Protein AF-A0AAD1H427-F1 (afdb_monomer)

Sequence (184 aa):
MAAAKREPKVVVLGGGSWGTTVASICARRGPTLQWVRSAEVAKDINENHRNTRYLGDEVVLSESLRATTDFSEAANTADVIVMGVPSHGFRDVLTELAAELRPWVPVVSLVKGLEQGTNMRMSQIVDEVLPGHPAGILAAPTSPARSPRATRPRRCWPCPTSTSPRGSQSCSAPGGFACTPPTT

Structure (mmCIF, N/CA/C/O backbone):
data_AF-A0AAD1H427-F1
#
_entry.id   AF-A0AAD1H427-F1
#
loop_
_atom_site.group_PDB
_atom_site.id
_atom_site.type_symbol
_atom_site.label_atom_id
_atom_site.label_alt_id
_atom_site.label_comp_id
_atom_site.label_asym_id
_atom_site.label_entity_id
_atom_site.label_seq_id
_atom_site.pdbx_PDB_ins_code
_atom_site.Cartn_x
_atom_site.Cartn_y
_atom_site.Cartn_z
_atom_site.occupancy
_atom_site.B_iso_or_equiv
_atom_site.auth_seq_id
_atom_site.auth_comp_id
_atom_site.auth_asym_id
_atom_site.auth_atom_id
_atom_site.pdbx_PDB_model_num
ATOM 1 N N . MET A 1 1 ? -13.569 -31.344 -6.748 1.00 39.38 1 MET A N 1
ATOM 2 C CA . MET A 1 1 ? -12.975 -30.213 -7.491 1.00 39.38 1 MET A CA 1
ATOM 3 C C . MET A 1 1 ? -12.268 -29.320 -6.489 1.00 39.38 1 MET A C 1
ATOM 5 O O . MET A 1 1 ? -12.935 -28.782 -5.617 1.00 39.38 1 MET A O 1
ATOM 9 N N . ALA A 1 2 ? -10.937 -29.230 -6.534 1.00 46.28 2 ALA A N 1
ATOM 10 C CA . ALA A 1 2 ? -10.231 -28.214 -5.758 1.00 46.28 2 ALA A CA 1
ATOM 11 C C . ALA A 1 2 ? -10.635 -26.847 -6.325 1.00 46.28 2 ALA A C 1
ATOM 13 O O . ALA A 1 2 ? -10.557 -26.656 -7.539 1.00 46.28 2 ALA A O 1
ATOM 14 N N . ALA A 1 3 ? -11.126 -25.940 -5.478 1.00 54.28 3 ALA A N 1
ATOM 15 C CA . ALA A 1 3 ? -11.404 -24.569 -5.886 1.00 54.28 3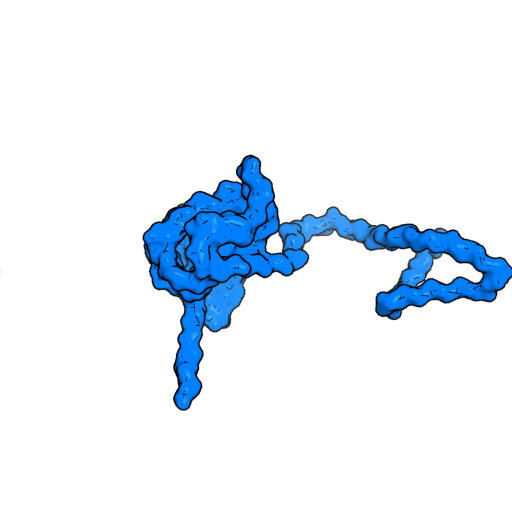 ALA A CA 1
ATOM 16 C C . ALA A 1 3 ? -10.159 -24.013 -6.591 1.00 54.28 3 ALA A C 1
ATOM 18 O O . ALA A 1 3 ? -9.053 -24.137 -6.056 1.00 54.28 3 ALA A O 1
ATOM 19 N N . ALA A 1 4 ? -10.321 -23.461 -7.797 1.00 57.97 4 ALA A N 1
ATOM 20 C CA . ALA A 1 4 ? -9.228 -22.803 -8.497 1.00 57.97 4 ALA A CA 1
ATOM 21 C C . ALA A 1 4 ? -8.602 -21.789 -7.530 1.00 57.97 4 ALA A C 1
ATOM 23 O O . ALA A 1 4 ? -9.296 -20.896 -7.039 1.00 57.97 4 ALA A O 1
ATOM 24 N N . LYS A 1 5 ? -7.325 -21.984 -7.178 1.00 63.38 5 LYS A N 1
ATOM 25 C CA . LYS A 1 5 ? -6.608 -21.090 -6.265 1.00 63.38 5 LYS A CA 1
ATOM 26 C C . LYS A 1 5 ? -6.572 -19.719 -6.928 1.00 63.38 5 LYS A C 1
ATOM 28 O O . LYS A 1 5 ? -5.802 -19.507 -7.859 1.00 63.38 5 LYS A O 1
ATOM 33 N N . ARG A 1 6 ? -7.450 -18.816 -6.492 1.00 72.62 6 ARG A N 1
ATOM 34 C CA . ARG A 1 6 ? -7.462 -17.440 -6.975 1.00 72.62 6 ARG A CA 1
ATOM 35 C C . ARG A 1 6 ? -6.146 -16.803 -6.554 1.00 72.62 6 ARG A C 1
ATOM 37 O O . ARG A 1 6 ? -5.761 -16.917 -5.392 1.00 72.62 6 ARG A O 1
ATOM 44 N N . GLU A 1 7 ? -5.449 -16.193 -7.499 1.00 84.06 7 GLU A N 1
ATOM 45 C CA . GLU A 1 7 ? -4.215 -15.479 -7.201 1.00 84.06 7 GLU A CA 1
ATOM 46 C C . GLU A 1 7 ? -4.586 -14.200 -6.433 1.00 84.06 7 GLU A C 1
ATOM 48 O O . GLU A 1 7 ? -5.326 -13.370 -6.972 1.00 84.06 7 GLU A O 1
ATOM 53 N N . PRO A 1 8 ? -4.192 -14.066 -5.153 1.00 89.69 8 PRO A N 1
ATOM 54 C CA . PRO A 1 8 ? -4.631 -12.948 -4.335 1.00 89.69 8 PRO A CA 1
ATOM 55 C C . PRO A 1 8 ? -3.973 -11.660 -4.827 1.00 89.69 8 PRO A C 1
ATOM 57 O O . PRO A 1 8 ? -2.750 -11.589 -4.958 1.00 89.69 8 PRO A O 1
ATOM 60 N N . LYS A 1 9 ? -4.786 -10.630 -5.064 1.00 94.75 9 LYS A N 1
ATOM 61 C CA . LYS A 1 9 ? -4.294 -9.301 -5.429 1.00 94.75 9 LYS A CA 1
ATOM 62 C C . LYS A 1 9 ? -3.854 -8.543 -4.182 1.00 94.75 9 LYS A C 1
ATOM 64 O O . LYS A 1 9 ? -4.670 -8.257 -3.300 1.00 94.75 9 LYS A O 1
ATOM 69 N N . VAL A 1 10 ? -2.570 -8.212 -4.111 1.00 96.75 10 VAL A N 1
ATOM 70 C CA . VAL A 1 10 ? -1.997 -7.478 -2.978 1.00 96.75 10 VAL A CA 1
ATOM 71 C C . VAL A 1 10 ? -1.999 -5.988 -3.285 1.00 96.75 10 VAL A C 1
ATOM 73 O O . VAL A 1 10 ? -1.514 -5.562 -4.331 1.00 96.75 10 VAL A O 1
ATOM 76 N N . VAL A 1 11 ? -2.508 -5.189 -2.353 1.00 97.69 11 VAL A N 1
ATOM 77 C CA . VAL A 1 11 ? -2.445 -3.730 -2.435 1.00 97.69 11 VAL A CA 1
ATOM 78 C C . VAL A 1 11 ? -1.579 -3.205 -1.306 1.00 97.69 11 VAL A C 1
ATOM 80 O O . VAL A 1 11 ? -1.852 -3.457 -0.136 1.00 97.69 11 VAL A O 1
ATOM 83 N N . VAL A 1 12 ? -0.516 -2.482 -1.649 1.00 97.38 12 VAL A N 1
ATOM 84 C CA . VAL A 1 12 ? 0.395 -1.882 -0.672 1.00 97.38 12 VAL A CA 1
ATOM 85 C C . VAL A 1 12 ? 0.150 -0.384 -0.604 1.00 97.38 12 VAL A C 1
ATOM 87 O O . VAL A 1 12 ? 0.356 0.321 -1.586 1.00 97.38 12 VAL A O 1
ATOM 90 N N . LEU A 1 13 ? -0.255 0.122 0.557 1.00 96.50 13 LEU A N 1
ATOM 91 C CA . LEU A 1 13 ? -0.458 1.552 0.767 1.00 96.50 13 LEU A CA 1
ATOM 92 C C . LEU A 1 13 ? 0.818 2.181 1.322 1.00 96.50 13 LEU A C 1
ATOM 94 O O . LEU A 1 13 ? 1.261 1.843 2.420 1.00 96.50 13 LEU A O 1
ATOM 98 N N . GLY A 1 14 ? 1.398 3.117 0.574 1.00 94.69 14 GLY A N 1
ATOM 99 C CA . GLY A 1 14 ? 2.551 3.907 0.992 1.00 94.69 14 GLY A CA 1
ATOM 100 C C . GLY A 1 14 ? 3.736 3.793 0.034 1.00 94.69 14 GLY A C 1
ATOM 101 O O . GLY A 1 14 ? 4.260 2.710 -0.219 1.00 94.69 14 GLY A O 1
ATOM 102 N N . GLY A 1 15 ? 4.217 4.948 -0.436 1.00 92.19 15 GLY A N 1
ATOM 103 C CA . GLY A 1 15 ? 5.362 5.074 -1.350 1.00 92.19 15 GLY A CA 1
ATOM 104 C C . GLY A 1 15 ? 6.738 5.119 -0.685 1.00 92.19 15 GLY A C 1
ATOM 105 O O . GLY A 1 15 ? 7.720 5.397 -1.361 1.00 92.19 15 GLY A O 1
ATOM 106 N N . GLY A 1 16 ? 6.834 4.891 0.628 1.00 92.31 16 GLY A N 1
ATOM 107 C CA . GLY A 1 16 ? 8.113 4.922 1.343 1.00 92.31 16 GLY A CA 1
ATOM 108 C C . GLY A 1 16 ? 9.031 3.750 0.981 1.00 92.31 16 GLY A C 1
ATOM 109 O O . GLY A 1 16 ? 8.610 2.790 0.331 1.00 92.31 16 GLY A O 1
ATOM 110 N N . SER A 1 17 ? 10.278 3.782 1.459 1.00 91.75 17 SER A N 1
ATOM 111 C CA . SER A 1 17 ? 11.288 2.758 1.149 1.00 91.75 17 SER A CA 1
ATOM 112 C C . SER A 1 17 ? 10.818 1.341 1.511 1.00 91.75 17 SER A C 1
ATOM 114 O O . SER A 1 17 ? 10.924 0.425 0.697 1.00 91.75 17 SER A O 1
ATOM 116 N N . TRP A 1 18 ? 10.237 1.149 2.704 1.00 91.12 18 TRP A N 1
ATOM 117 C CA . TRP A 1 18 ? 9.766 -0.172 3.143 1.00 91.12 18 TRP A CA 1
ATOM 118 C C . TRP A 1 18 ? 8.484 -0.621 2.429 1.00 91.12 18 TRP A C 1
ATOM 120 O O . TRP A 1 18 ? 8.411 -1.770 2.000 1.00 91.12 18 TRP A O 1
ATOM 130 N N . GLY A 1 19 ? 7.517 0.282 2.228 1.00 93.56 19 GLY A N 1
ATOM 131 C CA . GLY A 1 19 ? 6.298 -0.011 1.462 1.00 93.56 19 GLY A CA 1
ATOM 132 C C . GLY A 1 19 ? 6.624 -0.460 0.037 1.00 93.56 19 GLY A C 1
ATOM 133 O O . GLY A 1 19 ? 6.193 -1.525 -0.391 1.00 93.56 19 GLY A O 1
ATOM 134 N N . THR A 1 20 ? 7.500 0.278 -0.645 1.00 95.31 20 THR A N 1
ATOM 135 C CA . THR A 1 20 ? 7.948 -0.045 -2.011 1.00 95.31 20 THR A CA 1
ATOM 136 C C . THR A 1 20 ? 8.740 -1.350 -2.067 1.00 95.31 20 THR A C 1
ATOM 138 O O . THR A 1 20 ? 8.544 -2.163 -2.968 1.00 95.31 20 THR A O 1
ATOM 141 N N . THR A 1 21 ? 9.598 -1.602 -1.074 1.00 94.38 21 THR A N 1
ATOM 142 C CA . THR A 1 21 ? 10.338 -2.869 -0.983 1.00 94.38 21 THR A CA 1
ATOM 143 C C . THR A 1 21 ? 9.383 -4.056 -0.860 1.00 94.38 21 THR A C 1
ATOM 145 O O . THR A 1 21 ? 9.525 -5.036 -1.590 1.00 94.38 21 THR A O 1
ATOM 148 N N . VAL A 1 22 ? 8.388 -3.976 0.031 1.00 94.75 22 VAL A N 1
ATOM 149 C CA . VAL A 1 22 ? 7.395 -5.047 0.204 1.00 94.75 22 VAL A CA 1
ATOM 150 C C . VAL A 1 22 ? 6.523 -5.201 -1.040 1.00 94.75 22 VAL A C 1
ATOM 152 O O . VAL A 1 22 ? 6.310 -6.331 -1.474 1.00 94.75 22 VAL A O 1
ATOM 155 N N . ALA A 1 23 ? 6.103 -4.101 -1.669 1.00 96.12 23 ALA A N 1
ATOM 156 C CA . ALA A 1 23 ? 5.353 -4.135 -2.921 1.00 96.12 23 ALA A CA 1
ATOM 157 C C . ALA A 1 23 ? 6.124 -4.870 -4.028 1.00 96.12 23 ALA A C 1
ATOM 159 O O . ALA A 1 23 ? 5.591 -5.782 -4.654 1.00 96.12 23 ALA A O 1
ATOM 160 N N . SER A 1 24 ? 7.414 -4.571 -4.194 1.00 95.69 24 SER A N 1
ATOM 161 C CA . SER A 1 24 ? 8.283 -5.276 -5.144 1.00 95.69 24 SER A CA 1
ATOM 162 C C . SER A 1 24 ? 8.452 -6.764 -4.800 1.00 95.69 24 SER A C 1
ATOM 164 O O . SER A 1 24 ? 8.476 -7.611 -5.690 1.00 95.69 24 SER A O 1
ATOM 166 N N . ILE A 1 25 ? 8.522 -7.129 -3.512 1.00 94.75 25 ILE A N 1
ATOM 167 C CA . ILE A 1 25 ? 8.568 -8.538 -3.082 1.00 94.75 25 ILE A CA 1
ATOM 168 C C . ILE A 1 25 ? 7.270 -9.276 -3.434 1.00 94.75 25 ILE A C 1
ATOM 170 O O . ILE A 1 25 ? 7.334 -10.402 -3.933 1.00 94.75 25 ILE A O 1
ATOM 174 N N . CYS A 1 26 ? 6.115 -8.661 -3.180 1.00 94.56 26 CYS A N 1
ATOM 175 C CA . CYS A 1 26 ? 4.804 -9.219 -3.506 1.00 94.56 26 CYS A CA 1
ATOM 176 C C . CYS A 1 26 ? 4.617 -9.370 -5.021 1.00 94.56 26 CYS A C 1
ATOM 178 O O . CYS A 1 26 ? 4.183 -10.430 -5.469 1.00 94.56 26 CYS A O 1
ATOM 180 N N . ALA A 1 27 ? 5.056 -8.380 -5.802 1.00 95.62 27 ALA A N 1
ATOM 181 C CA . ALA A 1 27 ? 4.934 -8.359 -7.259 1.00 95.62 27 ALA A CA 1
ATOM 182 C C . ALA A 1 27 ? 5.655 -9.529 -7.951 1.00 95.62 27 ALA A C 1
ATOM 184 O O . ALA A 1 27 ? 5.234 -9.976 -9.016 1.00 95.62 27 ALA A O 1
ATOM 185 N N . ARG A 1 28 ? 6.700 -10.091 -7.324 1.00 93.06 28 ARG A N 1
ATOM 186 C CA . ARG A 1 28 ? 7.381 -11.302 -7.821 1.00 93.06 28 ARG A CA 1
ATOM 187 C C . ARG A 1 28 ? 6.562 -12.587 -7.678 1.00 93.06 28 ARG A C 1
ATOM 189 O O . ARG A 1 28 ? 6.957 -13.612 -8.223 1.00 93.06 28 ARG A O 1
ATOM 196 N N . ARG A 1 29 ? 5.494 -12.577 -6.876 1.00 90.88 29 ARG A N 1
ATOM 197 C CA . ARG A 1 29 ? 4.673 -13.759 -6.558 1.00 90.88 29 ARG A CA 1
ATOM 198 C C . ARG A 1 29 ? 3.230 -13.654 -7.035 1.00 90.88 29 ARG A C 1
ATOM 200 O O . ARG A 1 29 ? 2.539 -14.663 -6.971 1.00 90.88 29 ARG A O 1
ATOM 207 N N . GLY A 1 30 ? 2.786 -12.469 -7.441 1.00 91.81 30 GLY A N 1
ATOM 208 C CA . GLY A 1 30 ? 1.452 -12.263 -7.986 1.00 91.81 30 GLY A CA 1
ATOM 209 C C . GLY A 1 30 ? 1.099 -10.786 -8.175 1.00 91.81 30 GLY A C 1
ATOM 210 O O . GLY A 1 30 ? 1.904 -9.902 -7.852 1.00 91.81 30 GLY A O 1
ATOM 211 N N . PRO A 1 31 ? -0.112 -10.502 -8.689 1.00 95.19 31 PRO A N 1
ATOM 212 C CA . PRO A 1 31 ? -0.567 -9.154 -8.994 1.00 95.19 31 PRO A CA 1
ATOM 213 C C . PRO A 1 31 ? -0.479 -8.241 -7.773 1.00 95.19 31 PRO A C 1
ATOM 215 O O . PRO A 1 31 ? -1.118 -8.484 -6.746 1.00 95.19 31 PRO A O 1
ATOM 218 N N . THR A 1 32 ? 0.320 -7.182 -7.896 1.00 97.25 32 THR A N 1
ATOM 219 C CA . THR A 1 32 ? 0.539 -6.217 -6.820 1.00 97.25 32 THR A CA 1
ATOM 220 C C . THR A 1 32 ? 0.352 -4.798 -7.331 1.00 97.25 32 THR A C 1
ATOM 222 O O . THR A 1 32 ? 0.929 -4.412 -8.347 1.00 97.25 32 THR A O 1
ATOM 225 N N . LEU A 1 33 ? -0.440 -4.021 -6.597 1.00 97.94 33 LEU A N 1
ATOM 226 C CA . LEU A 1 33 ? -0.668 -2.603 -6.840 1.00 97.94 33 LEU A CA 1
ATOM 227 C C . LEU A 1 33 ? -0.169 -1.807 -5.633 1.00 97.94 33 LEU A C 1
ATOM 229 O O . LEU A 1 33 ? -0.498 -2.125 -4.492 1.00 97.94 33 LEU A O 1
ATOM 233 N N . GLN A 1 34 ? 0.626 -0.772 -5.865 1.00 97.88 34 GLN A N 1
ATOM 234 C CA . GLN A 1 34 ? 1.101 0.122 -4.819 1.00 97.88 34 GLN A CA 1
ATOM 235 C C . GLN A 1 34 ? 0.382 1.464 -4.909 1.00 97.88 34 GLN A C 1
ATOM 237 O O . GLN A 1 34 ? 0.477 2.156 -5.916 1.00 97.88 34 GLN A O 1
ATOM 242 N N . TRP A 1 35 ? -0.294 1.870 -3.841 1.00 97.62 35 TRP A N 1
ATOM 243 C CA . TRP A 1 35 ? -0.788 3.234 -3.738 1.00 97.62 35 TRP A CA 1
ATOM 244 C C . TRP A 1 35 ? 0.318 4.157 -3.223 1.00 97.62 35 TRP A C 1
ATOM 246 O O . TRP A 1 35 ? 0.954 3.893 -2.191 1.00 97.62 35 TRP A O 1
ATOM 256 N N . VAL A 1 36 ? 0.535 5.261 -3.930 1.00 96.56 36 VAL A N 1
ATOM 257 C CA . VAL A 1 36 ? 1.485 6.311 -3.563 1.00 96.56 36 VAL A CA 1
ATOM 258 C C . VAL A 1 36 ? 0.813 7.676 -3.659 1.00 96.56 36 VAL A C 1
ATOM 260 O O . VAL A 1 36 ? -0.009 7.920 -4.529 1.00 96.56 36 VAL A O 1
ATOM 263 N N . ARG A 1 37 ? 1.189 8.604 -2.772 1.00 93.25 37 ARG A N 1
ATOM 264 C CA . ARG A 1 37 ? 0.588 9.948 -2.739 1.00 93.25 37 ARG A CA 1
ATOM 265 C C . ARG A 1 37 ? 1.052 10.853 -3.888 1.00 93.25 37 ARG A C 1
ATOM 267 O O . ARG A 1 37 ? 0.315 11.731 -4.309 1.00 93.25 37 ARG A O 1
ATOM 274 N N . SER A 1 38 ? 2.297 10.696 -4.344 1.00 94.75 38 SER A N 1
ATOM 275 C CA . SER A 1 38 ? 2.880 11.554 -5.384 1.00 94.75 38 SER A CA 1
ATOM 276 C C . SER A 1 38 ? 2.734 10.914 -6.761 1.00 94.75 38 SER A C 1
ATOM 278 O O . SER A 1 38 ? 3.222 9.803 -6.974 1.00 94.75 38 SER A O 1
ATOM 280 N N . ALA A 1 39 ? 2.138 11.650 -7.702 1.00 96.31 39 ALA A N 1
ATOM 281 C CA . ALA A 1 39 ? 2.031 11.241 -9.101 1.00 96.31 39 ALA A CA 1
ATOM 282 C C . ALA A 1 39 ? 3.404 11.034 -9.761 1.00 96.31 39 ALA A C 1
ATOM 284 O O . ALA A 1 39 ? 3.557 10.141 -10.588 1.00 96.31 39 ALA A O 1
ATOM 285 N N . GLU A 1 40 ? 4.423 11.796 -9.355 1.00 96.00 40 GLU A N 1
ATOM 286 C CA . GLU A 1 40 ? 5.797 11.627 -9.845 1.00 96.00 40 GLU A CA 1
ATOM 287 C C . GLU A 1 40 ? 6.370 10.269 -9.433 1.00 96.00 40 GLU A C 1
ATOM 289 O O . GLU A 1 40 ? 6.970 9.577 -10.248 1.00 96.00 40 GLU A O 1
ATOM 294 N N . VAL A 1 41 ? 6.136 9.855 -8.180 1.00 95.88 41 VAL A N 1
ATOM 295 C CA . VAL A 1 41 ? 6.570 8.540 -7.683 1.00 95.88 41 VAL A CA 1
ATOM 296 C C . VAL A 1 41 ? 5.794 7.425 -8.381 1.00 95.88 41 VAL A C 1
ATOM 298 O O . VAL A 1 41 ? 6.381 6.408 -8.730 1.00 95.88 41 VAL A O 1
ATOM 301 N N . ALA A 1 42 ? 4.491 7.608 -8.621 1.00 97.19 42 ALA A N 1
ATOM 302 C CA . ALA A 1 42 ? 3.699 6.628 -9.364 1.00 97.19 42 ALA A CA 1
ATOM 303 C C . ALA A 1 42 ? 4.230 6.451 -10.792 1.00 97.19 42 ALA A C 1
ATOM 305 O O . ALA A 1 42 ? 4.377 5.325 -11.264 1.00 97.19 42 ALA A O 1
ATOM 306 N N . LYS A 1 43 ? 4.556 7.563 -11.457 1.00 97.19 43 LYS A N 1
ATOM 307 C CA . LYS A 1 43 ? 5.136 7.572 -12.799 1.00 97.19 43 LYS A CA 1
ATOM 308 C C . LYS A 1 43 ? 6.496 6.875 -12.830 1.00 97.19 43 LYS A C 1
ATOM 310 O O . LYS A 1 43 ? 6.699 6.013 -13.673 1.00 97.19 43 LYS A O 1
ATOM 315 N N . ASP A 1 44 ? 7.383 7.178 -11.884 1.00 96.38 44 ASP A N 1
ATOM 316 C CA . ASP A 1 44 ? 8.708 6.549 -11.791 1.00 96.38 44 ASP A CA 1
ATOM 317 C C . ASP A 1 44 ? 8.618 5.023 -11.599 1.00 96.38 44 ASP A C 1
ATOM 319 O O . ASP A 1 44 ? 9.329 4.256 -12.252 1.00 96.38 44 ASP A O 1
ATOM 323 N N . ILE A 1 45 ? 7.668 4.557 -10.781 1.00 97.00 45 ILE A N 1
ATOM 324 C CA . ILE A 1 45 ? 7.434 3.119 -10.579 1.00 97.00 45 ILE A CA 1
ATOM 325 C C . ILE A 1 45 ? 6.879 2.464 -11.850 1.00 97.00 45 ILE A C 1
ATOM 327 O O . ILE A 1 45 ? 7.290 1.357 -12.190 1.00 97.00 45 ILE A O 1
ATOM 331 N N . ASN A 1 46 ? 5.956 3.126 -12.548 1.00 97.19 46 ASN A N 1
ATOM 332 C CA . ASN A 1 46 ? 5.287 2.556 -13.718 1.00 97.19 46 ASN A CA 1
ATOM 333 C C . ASN A 1 46 ? 6.145 2.585 -14.989 1.00 97.19 46 ASN A C 1
ATOM 335 O O . ASN A 1 46 ? 6.050 1.663 -15.792 1.00 97.19 46 ASN A O 1
ATOM 339 N N . GLU A 1 47 ? 6.944 3.633 -15.193 1.00 96.56 47 GLU A N 1
ATOM 340 C CA . GLU A 1 47 ? 7.722 3.830 -16.424 1.00 96.56 47 GLU A CA 1
ATOM 341 C C . GLU A 1 47 ? 9.164 3.344 -16.286 1.00 96.56 47 GLU A C 1
ATOM 343 O O . GLU A 1 47 ? 9.694 2.716 -17.199 1.00 96.56 47 GLU A O 1
ATOM 348 N N . ASN A 1 48 ? 9.800 3.611 -15.142 1.00 95.69 48 ASN A N 1
ATOM 349 C CA . ASN A 1 48 ? 11.213 3.296 -14.933 1.00 95.69 48 ASN A CA 1
ATOM 350 C C . ASN A 1 48 ? 11.419 2.066 -14.046 1.00 95.69 48 ASN A C 1
ATOM 352 O O . ASN A 1 48 ? 12.562 1.654 -13.847 1.00 95.69 48 ASN A O 1
ATOM 356 N N . HIS A 1 49 ? 10.343 1.503 -13.480 1.00 96.62 49 HIS A N 1
ATOM 357 C CA . HIS A 1 49 ? 10.394 0.452 -12.462 1.00 96.62 49 HIS A CA 1
ATOM 358 C C . HIS A 1 49 ? 11.327 0.821 -11.304 1.00 96.62 49 HIS A C 1
ATOM 360 O 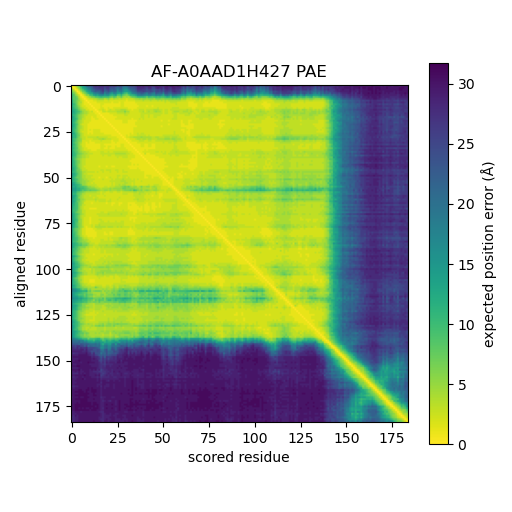O . HIS A 1 49 ? 12.125 0.009 -10.829 1.00 96.62 49 HIS A O 1
ATOM 366 N N . ARG A 1 50 ? 11.239 2.076 -10.849 1.00 95.62 50 ARG A N 1
ATOM 367 C CA . ARG A 1 50 ? 12.086 2.644 -9.796 1.00 95.62 50 ARG A CA 1
ATOM 368 C C . ARG A 1 50 ? 11.281 3.493 -8.828 1.00 95.62 50 ARG A C 1
ATOM 370 O O . ARG A 1 50 ? 10.144 3.868 -9.074 1.00 95.62 50 ARG A O 1
ATOM 377 N N . ASN A 1 51 ? 11.879 3.743 -7.673 1.00 95.12 51 ASN A N 1
ATOM 378 C CA . ASN A 1 51 ? 11.407 4.765 -6.752 1.00 95.12 51 ASN A CA 1
ATOM 379 C C . ASN A 1 51 ? 12.627 5.557 -6.293 1.00 95.12 51 ASN A C 1
ATOM 381 O O . ASN A 1 51 ? 13.104 5.402 -5.162 1.00 95.12 51 ASN A O 1
ATOM 385 N N . THR A 1 52 ? 13.153 6.374 -7.203 1.00 93.56 52 THR A N 1
ATOM 386 C CA . THR A 1 52 ? 14.399 7.118 -6.997 1.00 93.56 52 THR A CA 1
ATOM 387 C C . THR A 1 52 ? 14.317 8.001 -5.753 1.00 93.56 52 THR A C 1
ATOM 389 O O . THR A 1 52 ? 15.278 8.102 -4.992 1.00 93.56 52 THR A O 1
ATOM 392 N N . ARG A 1 53 ? 13.135 8.558 -5.457 1.00 93.31 53 ARG A N 1
ATOM 393 C CA . ARG A 1 53 ? 12.912 9.414 -4.283 1.00 93.31 53 ARG A CA 1
ATOM 394 C C . ARG A 1 53 ? 13.210 8.723 -2.949 1.00 93.31 53 ARG A C 1
ATOM 396 O O . ARG A 1 53 ? 13.701 9.379 -2.032 1.00 93.31 53 ARG A O 1
ATOM 403 N N . TYR A 1 54 ? 12.861 7.444 -2.802 1.00 91.38 54 TYR A N 1
ATOM 404 C CA . TYR A 1 54 ? 12.941 6.739 -1.514 1.00 91.38 54 TYR A CA 1
ATOM 405 C C . TYR A 1 54 ? 13.979 5.615 -1.469 1.00 91.38 54 TYR A C 1
ATOM 407 O O . TYR A 1 54 ? 14.378 5.214 -0.372 1.00 91.38 54 TYR A O 1
ATOM 415 N N . LEU A 1 55 ? 14.377 5.072 -2.620 1.00 92.19 55 LEU A N 1
ATOM 416 C CA . LEU A 1 55 ? 15.323 3.958 -2.734 1.00 92.19 55 LEU A CA 1
ATOM 417 C C . LEU A 1 55 ? 16.597 4.324 -3.514 1.00 92.19 55 LEU A C 1
ATOM 419 O O . LEU A 1 55 ? 17.537 3.532 -3.509 1.00 92.19 55 LEU A O 1
ATOM 423 N N . GLY A 1 56 ? 16.658 5.516 -4.118 1.00 91.56 56 GLY A N 1
ATOM 424 C CA . GLY A 1 56 ? 17.768 5.945 -4.969 1.00 91.56 56 GLY A CA 1
ATOM 425 C C . GLY A 1 56 ? 17.771 5.270 -6.344 1.00 91.56 56 GLY A C 1
ATOM 426 O O . GLY A 1 56 ? 16.920 4.434 -6.651 1.00 91.56 56 GLY A O 1
ATOM 427 N N . ASP A 1 57 ? 18.754 5.628 -7.169 1.00 90.69 57 ASP A N 1
ATOM 428 C CA . ASP A 1 57 ? 18.844 5.206 -8.576 1.00 90.69 57 ASP A CA 1
ATOM 429 C C . ASP A 1 57 ? 19.367 3.776 -8.777 1.00 90.69 57 ASP A C 1
ATOM 431 O O . ASP A 1 57 ? 19.323 3.235 -9.879 1.00 90.69 57 ASP A O 1
ATOM 435 N N . GLU A 1 58 ? 19.870 3.123 -7.732 1.00 90.56 58 GLU A N 1
ATOM 436 C CA . GLU A 1 58 ? 20.491 1.797 -7.846 1.00 90.56 58 GLU A CA 1
ATOM 437 C C . GLU A 1 58 ? 19.472 0.652 -7.753 1.00 90.56 58 GLU A C 1
ATOM 439 O O . GLU A 1 58 ? 19.716 -0.446 -8.254 1.00 90.56 58 GLU A O 1
ATOM 444 N N . VAL A 1 59 ? 18.311 0.893 -7.135 1.00 91.69 59 VAL A N 1
ATOM 445 C CA . VAL A 1 59 ? 17.325 -0.159 -6.858 1.00 91.69 59 VAL A CA 1
ATOM 446 C C . VAL A 1 59 ? 16.316 -0.273 -7.997 1.00 91.69 59 VAL A C 1
ATOM 448 O O . VAL A 1 59 ? 15.593 0.678 -8.290 1.00 91.69 59 VAL A O 1
ATOM 451 N N . VAL A 1 60 ? 16.237 -1.461 -8.602 1.00 94.31 60 VAL A N 1
ATOM 452 C CA . VAL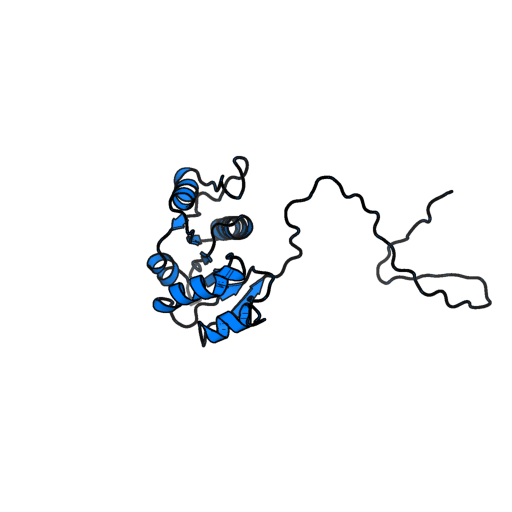 A 1 60 ? 15.242 -1.819 -9.626 1.00 94.31 60 VAL A CA 1
ATOM 453 C C . VAL A 1 60 ? 14.085 -2.582 -8.973 1.00 94.31 60 VAL A C 1
ATOM 455 O O . VAL A 1 60 ? 14.298 -3.490 -8.163 1.00 94.31 60 VAL A O 1
ATOM 458 N N . LEU A 1 61 ? 12.853 -2.196 -9.296 1.00 95.44 61 LEU A N 1
ATOM 459 C CA . LEU A 1 61 ? 11.621 -2.827 -8.827 1.00 95.44 61 LEU A CA 1
ATOM 460 C C . LEU A 1 61 ? 11.165 -3.926 -9.797 1.00 95.44 61 LEU A C 1
ATOM 462 O O . LEU A 1 61 ? 11.639 -4.021 -10.923 1.00 95.44 61 LEU A O 1
ATOM 466 N N . SER A 1 62 ? 10.249 -4.784 -9.345 1.00 95.50 62 SER A N 1
ATOM 467 C CA . SER A 1 62 ? 9.644 -5.804 -10.211 1.00 95.50 62 SER A CA 1
ATOM 468 C C . SER A 1 62 ? 8.890 -5.144 -11.368 1.00 95.50 62 SER A C 1
ATOM 470 O O . SER A 1 62 ? 8.066 -4.270 -11.115 1.00 95.50 62 SER A O 1
ATOM 472 N N . GLU A 1 63 ? 9.090 -5.606 -12.603 1.00 94.06 63 GLU A N 1
ATOM 473 C CA . GLU A 1 63 ? 8.385 -5.086 -13.793 1.00 94.06 63 GLU A CA 1
ATOM 474 C C . GLU A 1 63 ? 6.860 -5.278 -13.712 1.00 94.06 63 GLU A C 1
ATOM 476 O O . GLU A 1 63 ? 6.081 -4.513 -14.269 1.00 94.06 63 GLU A O 1
ATOM 481 N N . SER A 1 64 ? 6.419 -6.290 -12.961 1.00 94.94 64 SER A N 1
ATOM 482 C CA . SER A 1 64 ? 5.007 -6.564 -12.681 1.00 94.94 64 SER A CA 1
ATOM 483 C C . SER A 1 64 ? 4.377 -5.634 -11.635 1.00 94.94 64 SER A C 1
ATOM 485 O O . SER A 1 64 ? 3.167 -5.708 -11.411 1.00 94.94 64 SER A O 1
ATOM 487 N N . LEU A 1 65 ? 5.172 -4.806 -10.947 1.00 96.69 65 LEU A N 1
ATOM 488 C CA . LEU A 1 65 ? 4.663 -3.862 -9.958 1.00 96.69 65 LEU A CA 1
ATOM 489 C C . LEU A 1 65 ? 4.051 -2.656 -10.666 1.00 96.69 65 LEU A C 1
ATOM 491 O O . LEU A 1 65 ? 4.724 -1.973 -11.432 1.00 96.69 65 LEU A O 1
ATOM 495 N N . ARG A 1 66 ? 2.800 -2.344 -10.326 1.00 97.44 66 ARG A N 1
ATOM 496 C CA . ARG A 1 66 ? 2.133 -1.119 -10.770 1.00 97.44 66 ARG A CA 1
ATOM 497 C C . ARG A 1 66 ? 1.889 -0.189 -9.594 1.00 97.44 66 ARG A C 1
ATOM 499 O O . ARG A 1 66 ? 1.553 -0.653 -8.504 1.00 97.44 66 ARG A O 1
ATOM 506 N N . ALA A 1 67 ? 2.003 1.111 -9.819 1.00 97.62 67 ALA A N 1
ATOM 507 C CA . ALA A 1 67 ? 1.646 2.146 -8.866 1.00 97.62 67 ALA A CA 1
ATOM 508 C C . ALA A 1 67 ? 0.409 2.934 -9.313 1.00 97.62 67 ALA A C 1
ATOM 510 O O . ALA A 1 67 ? 0.188 3.150 -10.505 1.00 97.62 67 ALA A O 1
ATOM 511 N N . THR A 1 68 ? -0.374 3.394 -8.341 1.00 97.62 68 THR A N 1
ATOM 512 C CA . THR A 1 68 ? -1.526 4.277 -8.543 1.00 97.62 68 THR A CA 1
ATOM 513 C C . THR A 1 68 ? -1.552 5.381 -7.493 1.00 97.62 68 THR A C 1
ATOM 515 O O . THR A 1 68 ? -0.991 5.237 -6.405 1.00 97.62 68 THR A O 1
ATOM 518 N N . THR A 1 69 ? -2.212 6.484 -7.823 1.00 96.94 69 THR A N 1
ATOM 519 C CA . THR A 1 69 ? -2.571 7.547 -6.876 1.00 96.94 69 THR A CA 1
ATOM 520 C C . THR A 1 69 ? -4.054 7.503 -6.500 1.00 96.94 69 THR A C 1
ATOM 522 O O . THR A 1 69 ? -4.473 8.256 -5.626 1.00 96.94 69 THR A O 1
ATOM 525 N N . ASP A 1 70 ? -4.846 6.641 -7.144 1.00 95.50 70 ASP A N 1
ATOM 526 C CA . ASP A 1 70 ? -6.291 6.529 -6.948 1.00 95.50 70 ASP A CA 1
ATOM 527 C C . ASP A 1 70 ? -6.620 5.521 -5.835 1.00 95.50 70 ASP A C 1
ATOM 529 O O . ASP A 1 70 ? -6.261 4.340 -5.901 1.00 95.50 70 ASP A O 1
ATOM 533 N N . PHE A 1 71 ? -7.305 5.998 -4.795 1.00 92.69 71 PHE A N 1
ATOM 534 C CA . PHE A 1 71 ? -7.778 5.160 -3.696 1.00 92.69 71 PHE A CA 1
ATOM 535 C C . PHE A 1 71 ? -8.884 4.203 -4.116 1.00 92.69 71 PHE A C 1
ATOM 537 O O . PHE A 1 71 ? -8.900 3.067 -3.642 1.00 92.69 71 PHE A O 1
ATOM 544 N N . SER A 1 72 ? -9.751 4.627 -5.030 1.00 94.12 72 SER A N 1
ATOM 545 C CA . SER A 1 72 ? -10.860 3.827 -5.547 1.00 94.12 72 SER A CA 1
ATOM 546 C C . SER A 1 72 ? -10.314 2.575 -6.221 1.00 94.12 72 SER A C 1
ATOM 548 O O . SER A 1 72 ? -10.715 1.443 -5.946 1.00 94.12 72 SER A O 1
ATOM 550 N N . GLU A 1 73 ? -9.300 2.756 -7.065 1.00 95.56 73 GLU A N 1
ATOM 551 C CA . GLU A 1 73 ? -8.604 1.652 -7.711 1.00 95.56 73 GLU A CA 1
ATOM 552 C C . GLU A 1 73 ? -7.923 0.723 -6.692 1.00 95.56 73 GLU A C 1
ATOM 554 O O . GLU A 1 73 ? -8.015 -0.506 -6.805 1.00 95.56 73 GLU A O 1
ATOM 559 N N . ALA A 1 74 ? -7.268 1.295 -5.677 1.00 95.06 74 ALA A N 1
ATOM 560 C CA . ALA A 1 74 ? -6.608 0.539 -4.618 1.00 95.06 74 ALA A CA 1
ATOM 561 C C . ALA A 1 74 ? -7.608 -0.306 -3.803 1.00 95.06 74 ALA A C 1
ATOM 563 O O . ALA A 1 74 ? -7.388 -1.505 -3.620 1.00 95.06 74 ALA A O 1
ATOM 564 N N . ALA A 1 75 ? -8.727 0.275 -3.368 1.00 94.25 75 ALA A N 1
ATOM 565 C CA . ALA A 1 75 ? -9.754 -0.396 -2.573 1.00 94.25 75 ALA A CA 1
ATOM 566 C C . ALA A 1 75 ? -10.441 -1.529 -3.351 1.00 94.25 75 ALA A C 1
ATOM 568 O O . ALA A 1 75 ? -10.570 -2.651 -2.852 1.00 94.25 75 ALA A O 1
ATOM 569 N N . ASN A 1 76 ? -10.818 -1.266 -4.605 1.00 93.50 76 ASN A N 1
ATOM 570 C CA . ASN A 1 76 ? -11.533 -2.230 -5.442 1.00 93.50 76 ASN A CA 1
ATOM 571 C C . ASN A 1 76 ? -10.647 -3.400 -5.903 1.00 93.50 76 ASN A C 1
ATOM 573 O O . ASN A 1 76 ? -11.139 -4.506 -6.147 1.00 93.50 76 ASN A O 1
ATOM 577 N N . THR A 1 77 ? -9.332 -3.186 -5.997 1.00 93.62 77 THR A N 1
ATOM 578 C CA . THR A 1 77 ? -8.373 -4.222 -6.406 1.00 93.62 77 THR A CA 1
ATOM 579 C C . THR A 1 77 ? -7.971 -5.145 -5.253 1.00 93.62 77 THR A C 1
ATOM 581 O O . THR A 1 77 ? -7.641 -6.306 -5.499 1.00 93.62 77 THR A O 1
ATOM 584 N N . ALA A 1 78 ? -7.981 -4.656 -4.010 1.00 94.12 78 ALA A N 1
ATOM 585 C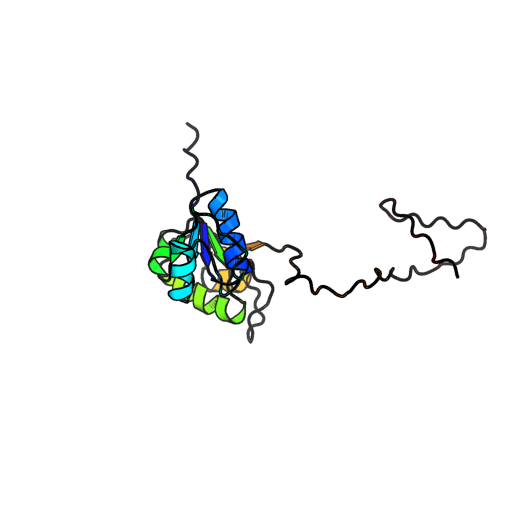 CA . ALA A 1 78 ? -7.374 -5.336 -2.870 1.00 94.12 78 ALA A CA 1
ATOM 586 C C . ALA A 1 78 ? -8.113 -6.617 -2.459 1.00 94.12 78 ALA A C 1
ATOM 588 O O . ALA A 1 78 ? -9.244 -6.561 -1.979 1.00 94.12 78 ALA A O 1
ATOM 589 N N . ASP A 1 79 ? -7.449 -7.772 -2.567 1.00 94.75 79 ASP A N 1
ATOM 590 C CA . ASP A 1 79 ? -7.818 -8.981 -1.816 1.00 94.75 79 ASP A CA 1
ATOM 591 C C . ASP A 1 79 ? -7.082 -9.035 -0.462 1.00 94.75 79 ASP A C 1
ATOM 593 O O . ASP A 1 79 ? -7.561 -9.671 0.471 1.00 94.75 79 ASP A O 1
ATOM 597 N N . VAL A 1 80 ? -5.933 -8.355 -0.345 1.00 95.12 80 VAL A N 1
ATOM 598 C CA . VAL A 1 80 ? -5.179 -8.134 0.900 1.00 95.12 80 VAL A CA 1
ATOM 599 C C . VAL A 1 80 ? -4.585 -6.729 0.872 1.00 95.12 80 VAL A C 1
ATOM 601 O O . VAL A 1 80 ? -3.983 -6.340 -0.132 1.00 95.12 80 VAL A O 1
ATOM 604 N N . ILE A 1 81 ? -4.694 -5.994 1.980 1.00 96.44 81 ILE A N 1
ATOM 605 C CA . ILE A 1 81 ? -4.059 -4.682 2.147 1.00 96.44 81 ILE A CA 1
ATOM 606 C C . ILE A 1 81 ? -2.802 -4.816 2.992 1.00 96.44 81 ILE A C 1
ATOM 608 O O . ILE A 1 81 ? -2.806 -5.443 4.049 1.00 96.44 81 ILE A O 1
ATOM 612 N N . VAL A 1 82 ? -1.729 -4.165 2.561 1.00 96.19 82 VAL A N 1
ATOM 613 C CA . VAL A 1 82 ? -0.491 -4.020 3.318 1.00 96.19 82 VAL A CA 1
ATOM 614 C C . VAL A 1 82 ? -0.247 -2.540 3.590 1.00 96.19 82 VAL A C 1
ATOM 616 O O . VAL A 1 82 ? -0.038 -1.751 2.673 1.00 96.19 82 VAL A O 1
ATOM 619 N N . MET A 1 83 ? -0.241 -2.155 4.862 1.00 95.19 83 MET A N 1
ATOM 620 C CA . MET A 1 83 ? -0.047 -0.771 5.288 1.00 95.19 83 MET A CA 1
ATOM 621 C C . MET A 1 83 ? 1.439 -0.479 5.505 1.00 95.19 83 MET A C 1
ATOM 623 O O . MET A 1 83 ? 2.034 -0.918 6.492 1.00 95.19 83 MET A O 1
ATOM 627 N N . GLY A 1 84 ? 2.031 0.287 4.591 1.00 92.94 84 GLY A N 1
ATOM 628 C CA . GLY A 1 84 ? 3.401 0.808 4.641 1.00 92.94 84 GLY A CA 1
ATOM 629 C C . GLY A 1 84 ? 3.489 2.318 4.909 1.00 92.94 84 GLY A C 1
ATOM 630 O O . GLY A 1 84 ? 4.541 2.916 4.676 1.00 92.94 84 GLY A O 1
ATOM 631 N N . VAL A 1 85 ? 2.400 2.944 5.364 1.00 91.62 85 VAL A N 1
ATOM 632 C CA . VAL A 1 85 ? 2.324 4.378 5.696 1.00 91.62 85 VAL A CA 1
ATOM 633 C C . VAL A 1 85 ? 2.852 4.627 7.116 1.00 91.62 85 VAL A C 1
ATOM 635 O O . VAL A 1 85 ? 2.534 3.851 8.008 1.00 91.62 85 VAL A O 1
ATOM 638 N N . PRO A 1 86 ? 3.635 5.686 7.384 1.00 88.81 86 PRO A N 1
ATOM 639 C CA . PRO A 1 86 ? 4.049 6.032 8.747 1.00 88.81 86 PRO A CA 1
ATOM 640 C C . PRO A 1 86 ? 2.870 6.182 9.725 1.00 88.81 86 PRO A C 1
ATOM 642 O O . PRO A 1 86 ? 1.781 6.585 9.323 1.00 88.81 86 PRO A O 1
ATOM 645 N N . SER A 1 87 ? 3.100 5.944 11.023 1.00 88.19 87 SER A N 1
ATOM 646 C CA . SER A 1 87 ? 2.029 5.912 12.038 1.00 88.19 87 SER A CA 1
ATOM 647 C C . SER A 1 87 ? 1.187 7.190 12.114 1.00 88.19 87 SER A C 1
ATOM 649 O O . SER A 1 87 ? -0.007 7.101 12.366 1.00 88.19 87 SER A O 1
ATOM 651 N N . HIS A 1 88 ? 1.774 8.363 11.857 1.00 87.62 88 HIS A N 1
ATOM 652 C CA . HIS A 1 88 ? 1.064 9.647 11.893 1.00 87.62 88 HIS A CA 1
ATOM 653 C C . HIS A 1 88 ? 0.046 9.830 10.759 1.00 87.62 88 HIS A C 1
ATOM 655 O O . HIS A 1 88 ? -0.865 10.627 10.908 1.00 87.62 88 HIS A O 1
ATOM 661 N N . GLY A 1 89 ? 0.210 9.132 9.631 1.00 89.38 89 GLY A N 1
ATOM 662 C CA . GLY A 1 89 ? -0.715 9.198 8.493 1.00 89.38 89 GLY A CA 1
ATOM 663 C C . GLY A 1 89 ? -1.542 7.926 8.317 1.00 89.38 89 GLY A C 1
ATOM 664 O O . GLY A 1 89 ? -2.225 7.781 7.309 1.00 89.38 89 GLY A O 1
ATOM 665 N N . PHE A 1 90 ? -1.431 6.972 9.246 1.00 92.50 90 PHE A N 1
ATOM 666 C CA . PHE A 1 90 ? -2.048 5.654 9.123 1.00 92.50 90 PHE A CA 1
ATOM 667 C C . PHE A 1 90 ? -3.574 5.740 9.149 1.00 92.50 90 PHE A C 1
ATOM 669 O O . PHE A 1 90 ? -4.224 5.165 8.280 1.00 92.50 90 PHE A O 1
ATOM 676 N N . ARG A 1 91 ? -4.133 6.475 10.120 1.00 94.25 91 ARG A N 1
ATOM 677 C CA . ARG A 1 91 ? -5.583 6.635 10.283 1.00 94.25 91 ARG A CA 1
ATOM 678 C C . ARG A 1 91 ? -6.215 7.321 9.079 1.00 94.25 91 ARG A C 1
ATOM 680 O O . ARG A 1 91 ? -7.200 6.808 8.562 1.00 94.25 91 ARG A O 1
ATOM 687 N N . ASP A 1 92 ? -5.634 8.426 8.619 1.00 93.75 92 ASP A N 1
ATOM 688 C CA . ASP A 1 92 ? -6.192 9.214 7.513 1.00 93.75 92 ASP A CA 1
ATOM 689 C C . ASP A 1 92 ? -6.294 8.373 6.238 1.00 93.75 92 ASP A C 1
ATOM 691 O O . ASP A 1 92 ? -7.363 8.255 5.646 1.00 93.75 92 ASP A O 1
ATOM 695 N N . VAL A 1 93 ? -5.197 7.695 5.878 1.00 94.19 93 VAL A N 1
ATOM 696 C CA . VAL A 1 93 ? -5.152 6.808 4.706 1.00 94.19 93 VAL A CA 1
ATOM 697 C C . VAL A 1 93 ? -6.133 5.647 4.851 1.00 94.19 93 VAL A C 1
ATOM 699 O O . VAL A 1 93 ? -6.778 5.260 3.880 1.00 94.19 93 VAL A O 1
ATOM 702 N N . LEU A 1 94 ? -6.248 5.073 6.050 1.00 93.62 94 LEU A N 1
ATOM 703 C CA . LEU A 1 94 ? -7.172 3.969 6.279 1.00 93.62 94 LEU A CA 1
ATOM 704 C C . LEU A 1 94 ? -8.636 4.416 6.191 1.00 93.62 94 LEU A C 1
ATOM 706 O O . LEU A 1 94 ? -9.462 3.669 5.683 1.00 93.62 94 LEU A O 1
ATOM 710 N N . THR A 1 95 ? -8.941 5.627 6.656 1.00 94.50 95 THR A N 1
ATOM 711 C CA . THR A 1 95 ? -10.291 6.209 6.632 1.00 94.50 95 THR A CA 1
ATOM 712 C C . THR A 1 95 ? -10.733 6.502 5.205 1.00 94.50 95 THR A C 1
ATOM 714 O O . THR A 1 95 ? -11.862 6.199 4.837 1.00 94.50 95 THR A O 1
ATOM 717 N N . GLU A 1 96 ? -9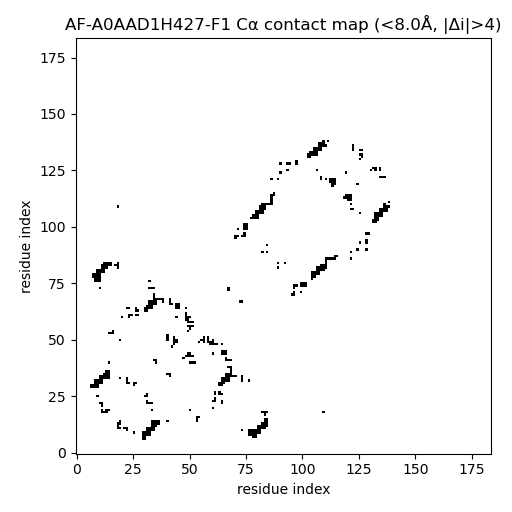.831 7.038 4.383 1.00 93.62 96 GLU A N 1
ATOM 718 C CA . GLU A 1 96 ? -10.094 7.284 2.965 1.00 93.62 96 GLU A CA 1
ATOM 719 C C . GLU A 1 96 ? -10.357 5.973 2.213 1.00 93.62 96 GLU A C 1
ATOM 721 O O . GLU A 1 96 ? -11.335 5.854 1.479 1.00 93.62 96 GLU A O 1
ATOM 726 N N . LEU A 1 97 ? -9.552 4.941 2.480 1.00 92.94 97 LEU A N 1
ATOM 727 C CA . LEU A 1 97 ? -9.747 3.615 1.898 1.00 92.94 97 LEU A CA 1
ATOM 728 C C . LEU A 1 97 ? -11.051 2.942 2.363 1.00 92.94 97 LEU A C 1
ATOM 730 O O . LEU A 1 97 ? -11.673 2.208 1.596 1.00 92.94 97 LEU A O 1
ATOM 734 N N . ALA A 1 98 ? -11.463 3.170 3.613 1.00 91.88 98 ALA A N 1
ATOM 735 C CA . ALA A 1 98 ? -12.633 2.534 4.215 1.00 91.88 98 ALA A CA 1
ATOM 736 C C . ALA A 1 98 ? -13.948 2.855 3.497 1.00 91.88 98 ALA A C 1
ATOM 738 O O . ALA A 1 98 ? -14.872 2.047 3.553 1.00 91.88 98 ALA A O 1
ATOM 739 N N . ALA A 1 99 ? -14.026 3.990 2.796 1.00 91.25 99 ALA A N 1
ATOM 740 C CA . ALA A 1 99 ? -15.219 4.396 2.057 1.00 91.25 99 ALA A CA 1
ATOM 741 C C . ALA A 1 99 ? -15.603 3.412 0.935 1.00 91.25 99 ALA A C 1
ATOM 743 O O . ALA A 1 99 ? -16.781 3.284 0.606 1.00 91.25 99 ALA A O 1
ATOM 744 N N . GLU A 1 100 ? -14.622 2.706 0.369 1.00 91.88 100 GLU A N 1
ATOM 745 C CA . GLU A 1 100 ? -14.813 1.838 -0.801 1.00 91.88 100 GLU A CA 1
ATOM 746 C C . GLU A 1 100 ? -14.338 0.399 -0.577 1.00 91.88 100 GLU A C 1
ATOM 748 O O . GLU A 1 100 ? -14.478 -0.465 -1.448 1.00 91.88 100 GLU A O 1
ATOM 753 N N . LEU A 1 101 ? -13.752 0.112 0.587 1.00 93.19 101 LEU A N 1
ATOM 754 C CA . LEU A 1 101 ? -13.166 -1.189 0.845 1.00 93.19 101 LEU A CA 1
ATOM 755 C C . LEU A 1 101 ? -14.240 -2.270 0.999 1.00 93.19 101 LEU A C 1
ATOM 757 O O . LEU A 1 101 ? -15.170 -2.172 1.797 1.00 93.19 101 LEU A O 1
ATOM 761 N N . ARG A 1 102 ? -14.058 -3.370 0.266 1.00 92.50 102 ARG A N 1
ATOM 762 C CA . ARG A 1 102 ? -14.929 -4.544 0.370 1.00 92.50 102 ARG A CA 1
ATOM 763 C C . ARG A 1 102 ? -14.837 -5.163 1.772 1.00 92.50 102 ARG A C 1
ATOM 765 O O . ARG A 1 102 ? -13.725 -5.294 2.286 1.00 92.50 102 ARG A O 1
ATOM 772 N N . PRO A 1 103 ? -15.952 -5.642 2.352 1.00 90.56 103 PRO A N 1
ATOM 773 C CA . PRO A 1 103 ? -15.937 -6.301 3.655 1.00 90.56 103 PRO A CA 1
ATOM 774 C C . PRO A 1 103 ? -14.943 -7.467 3.719 1.00 90.56 103 PRO A C 1
ATOM 776 O O . PRO A 1 103 ? -14.713 -8.148 2.718 1.00 90.56 103 PRO A O 1
ATOM 779 N N . TRP A 1 104 ? -14.409 -7.734 4.913 1.00 90.75 104 TRP A N 1
ATOM 780 C CA . TRP A 1 104 ? -13.516 -8.867 5.214 1.00 90.75 104 TRP A CA 1
ATOM 781 C C . TRP A 1 104 ? -12.137 -8.851 4.539 1.00 90.75 104 TRP A C 1
ATOM 783 O O . TRP A 1 104 ? -11.376 -9.804 4.721 1.00 90.75 104 TRP A O 1
ATOM 793 N N . VAL A 1 105 ? -11.766 -7.797 3.804 1.00 94.75 105 VAL A N 1
ATOM 794 C CA . VAL A 1 105 ? -10.400 -7.677 3.268 1.00 94.75 105 VAL A CA 1
ATOM 795 C C . VAL A 1 105 ? -9.411 -7.531 4.434 1.00 94.75 105 VAL A C 1
ATOM 797 O O . VAL A 1 105 ? -9.525 -6.567 5.196 1.00 94.75 105 VAL A O 1
ATOM 800 N N . PRO A 1 106 ? -8.448 -8.455 4.604 1.00 94.69 106 PRO A N 1
ATOM 801 C CA . PRO A 1 106 ? -7.487 -8.396 5.694 1.00 94.69 106 PRO A CA 1
ATOM 802 C C . PRO A 1 106 ? -6.487 -7.253 5.500 1.00 94.69 106 PRO A C 1
ATOM 804 O O . PRO A 1 106 ? -6.023 -6.987 4.386 1.00 94.69 106 PRO A O 1
ATOM 807 N N . VAL A 1 107 ? -6.107 -6.626 6.612 1.00 95.56 107 VAL A N 1
ATOM 808 C CA . VAL A 1 107 ? -5.159 -5.510 6.660 1.00 95.56 107 VAL A CA 1
ATOM 809 C C . VAL A 1 107 ? -3.917 -5.932 7.433 1.00 95.56 107 VAL A C 1
ATOM 811 O O . VAL A 1 107 ? -3.987 -6.278 8.609 1.00 95.56 107 VAL A O 1
ATOM 814 N N . VAL A 1 108 ? -2.753 -5.879 6.791 1.00 94.81 108 VAL A N 1
ATOM 815 C CA . VAL A 1 108 ? -1.458 -6.219 7.387 1.00 94.81 108 VAL A CA 1
ATOM 816 C C . VAL A 1 108 ? -0.642 -4.951 7.603 1.00 94.81 108 VAL A C 1
ATOM 818 O O . VAL A 1 108 ? -0.214 -4.305 6.650 1.00 94.81 108 VAL A O 1
ATOM 821 N N . SER A 1 109 ? -0.375 -4.596 8.856 1.00 93.25 109 SER A N 1
ATOM 822 C CA . SER A 1 109 ? 0.463 -3.446 9.192 1.00 93.25 109 SER A CA 1
ATOM 823 C C . SER A 1 109 ? 1.950 -3.792 9.179 1.00 93.25 109 SER A C 1
ATOM 825 O O . SER A 1 109 ? 2.389 -4.737 9.838 1.00 93.25 109 SER A O 1
ATOM 827 N N . LEU A 1 110 ? 2.740 -2.991 8.458 1.00 90.94 110 LEU A N 1
ATOM 828 C CA . LEU A 1 110 ? 4.209 -3.013 8.493 1.00 90.94 110 LEU A CA 1
ATOM 829 C C . LEU A 1 110 ? 4.789 -2.016 9.508 1.00 90.94 110 LEU A C 1
ATOM 831 O O . LEU A 1 110 ? 6.008 -1.884 9.644 1.00 90.94 110 LEU A O 1
ATOM 835 N N . VAL A 1 111 ? 3.924 -1.246 10.163 1.00 86.38 111 VAL A N 1
ATOM 836 C CA . VAL A 1 111 ? 4.293 -0.022 10.865 1.00 86.38 111 VAL A CA 1
ATOM 837 C C . VAL A 1 111 ? 4.599 -0.338 12.317 1.00 86.38 111 VAL A C 1
ATOM 839 O O . VAL A 1 111 ? 3.775 -0.887 13.046 1.00 86.38 111 VAL A O 1
ATOM 842 N N . LYS A 1 112 ? 5.792 0.059 12.756 1.00 84.00 112 LYS A N 1
ATOM 843 C CA . LYS A 1 112 ? 6.170 0.048 14.169 1.00 84.00 112 LYS A CA 1
ATOM 844 C C . LYS A 1 112 ? 5.836 1.412 14.757 1.00 84.00 112 LYS A C 1
ATOM 846 O O . LYS A 1 112 ? 6.453 2.401 14.375 1.00 84.00 112 LYS A O 1
ATOM 851 N N . GLY A 1 113 ? 4.879 1.469 15.675 1.00 83.38 113 GLY A N 1
ATOM 852 C CA . GLY A 1 113 ? 4.546 2.706 16.374 1.00 83.38 113 GLY A CA 1
ATOM 853 C C . GLY A 1 113 ? 3.143 2.715 16.963 1.00 83.38 113 GLY A C 1
ATOM 854 O O . GLY A 1 113 ? 2.355 1.792 16.749 1.00 83.38 113 GLY A O 1
ATOM 855 N N . LEU A 1 114 ? 2.865 3.788 17.696 1.00 87.00 114 LEU A N 1
ATOM 856 C CA . LEU A 1 114 ? 1.543 4.153 18.193 1.00 87.00 114 LEU A CA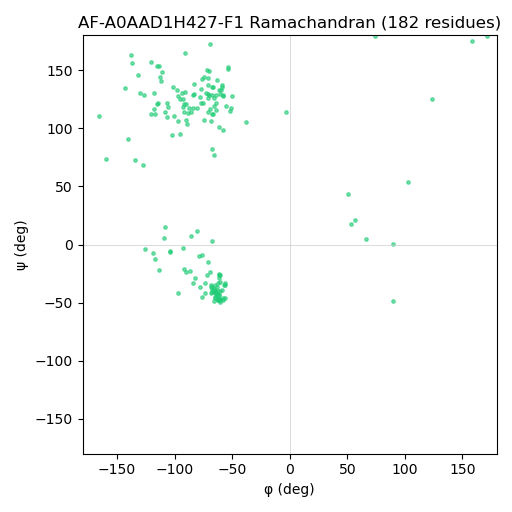 1
ATOM 857 C C . LEU A 1 114 ? 1.101 5.451 17.514 1.00 87.00 114 LEU A C 1
ATOM 859 O O . LEU A 1 114 ? 1.939 6.253 17.083 1.00 87.00 114 LEU A O 1
ATOM 863 N N . GLU A 1 115 ? -0.208 5.644 17.414 1.00 89.00 115 GLU A N 1
ATOM 864 C CA . GLU A 1 115 ? -0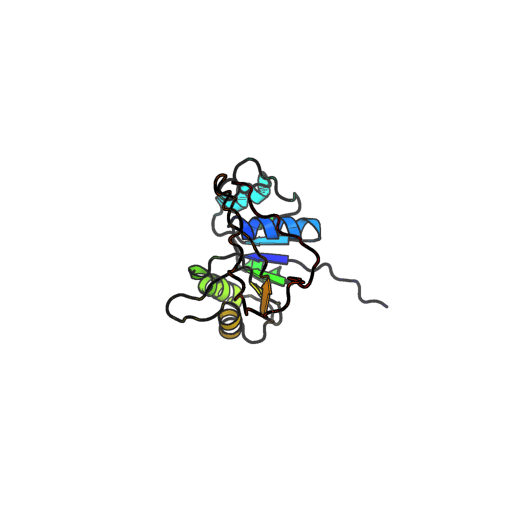.777 6.923 17.003 1.00 89.00 115 GLU A CA 1
ATOM 865 C C . GLU A 1 115 ? -0.510 7.990 18.069 1.00 89.00 115 GLU A C 1
ATOM 867 O O . GLU A 1 115 ? -0.639 7.752 19.273 1.00 89.00 115 GLU A O 1
ATOM 872 N N . GLN A 1 116 ? -0.089 9.171 17.613 1.00 84.06 116 GLN A N 1
ATOM 873 C CA . GLN A 1 116 ? 0.170 10.306 18.492 1.00 84.06 116 GLN A CA 1
ATOM 874 C C . GLN A 1 116 ? -1.158 10.856 19.022 1.00 84.06 116 GLN A C 1
ATOM 876 O O . GLN A 1 116 ? -2.128 10.976 18.281 1.00 84.06 116 GLN A O 1
ATOM 881 N N . GLY A 1 117 ? -1.208 11.186 20.310 1.00 86.94 117 GLY A N 1
ATOM 882 C CA . GLY A 1 117 ? -2.418 11.671 20.980 1.00 86.94 117 GLY A CA 1
ATOM 883 C C . GLY A 1 117 ? -3.272 10.551 21.576 1.00 86.94 117 GLY A C 1
ATOM 884 O O . GLY A 1 117 ? -3.605 10.619 22.755 1.00 86.94 117 GLY A O 1
ATOM 885 N N . THR A 1 118 ? -3.566 9.493 20.817 1.00 86.69 118 THR A N 1
ATOM 886 C CA . THR A 1 118 ? -4.422 8.389 21.299 1.00 86.69 118 THR A CA 1
ATOM 887 C C . THR A 1 118 ? -3.651 7.239 21.947 1.00 86.69 118 THR A C 1
ATOM 889 O O . THR A 1 118 ? -4.227 6.464 22.707 1.00 86.69 118 THR A O 1
ATOM 892 N N . ASN A 1 119 ? -2.351 7.105 21.654 1.00 88.50 119 ASN A N 1
ATOM 893 C CA . ASN A 1 119 ? -1.509 5.967 22.045 1.00 88.50 119 ASN A CA 1
ATOM 894 C C . ASN A 1 119 ? -2.041 4.601 21.572 1.00 88.50 119 ASN A C 1
ATOM 896 O O . ASN A 1 119 ? -1.660 3.559 22.112 1.00 88.50 119 ASN A O 1
ATOM 900 N N . MET A 1 120 ? -2.901 4.580 20.550 1.00 88.50 120 MET A N 1
ATOM 901 C CA . MET A 1 120 ? -3.441 3.337 20.013 1.00 88.50 120 MET A CA 1
ATOM 902 C C . MET A 1 120 ? -2.427 2.606 19.139 1.00 88.50 120 MET A C 1
ATOM 904 O O . MET A 1 120 ? -1.652 3.202 18.383 1.00 88.50 120 MET A O 1
ATOM 908 N N . ARG A 1 121 ? -2.445 1.274 19.238 1.00 90.88 121 ARG A N 1
ATOM 909 C CA . ARG A 1 121 ? -1.693 0.387 18.345 1.00 90.88 121 ARG A CA 1
ATOM 910 C C . ARG A 1 121 ? -2.338 0.387 16.966 1.00 90.88 121 ARG A C 1
ATOM 912 O O . ARG A 1 121 ? -3.554 0.472 16.854 1.00 90.88 121 ARG A O 1
ATOM 919 N N . MET A 1 122 ? -1.536 0.178 15.924 1.00 89.69 122 MET A N 1
ATOM 920 C CA . MET A 1 122 ? -2.031 0.158 14.540 1.00 89.69 122 MET A CA 1
ATOM 921 C C . MET A 1 122 ? -3.158 -0.864 14.324 1.00 89.69 122 MET A C 1
ATOM 923 O O . MET A 1 122 ? -4.088 -0.581 13.586 1.00 89.69 122 MET A O 1
ATOM 927 N N . SER A 1 123 ? -3.124 -2.018 15.003 1.00 89.06 123 SER A N 1
ATOM 928 C CA . SER A 1 123 ? -4.220 -2.997 14.949 1.00 89.06 123 SER A CA 1
ATOM 929 C C . SER A 1 123 ? -5.519 -2.472 15.564 1.00 89.06 123 SER A C 1
ATOM 931 O O . SER A 1 123 ? -6.578 -2.707 15.008 1.00 89.06 123 SER A O 1
ATOM 933 N N . GLN A 1 124 ? -5.438 -1.708 16.659 1.00 92.12 124 GLN A N 1
ATOM 934 C CA . GLN A 1 124 ? -6.615 -1.099 17.291 1.00 92.12 124 GLN A CA 1
ATOM 935 C C . GLN A 1 124 ? -7.227 -0.023 16.389 1.00 92.12 124 GLN A C 1
ATOM 937 O O . GLN A 1 124 ? -8.441 0.085 16.315 1.00 92.12 124 GLN A O 1
ATOM 942 N N . ILE A 1 125 ? -6.389 0.727 15.664 1.00 92.88 125 ILE A N 1
ATOM 943 C CA . ILE A 1 125 ? -6.857 1.699 14.666 1.00 92.88 125 ILE A CA 1
ATOM 944 C C . ILE A 1 125 ? -7.562 0.983 13.511 1.00 92.88 125 ILE A C 1
ATOM 946 O O . ILE A 1 125 ? -8.578 1.470 13.029 1.00 92.88 125 ILE A O 1
ATOM 950 N N . VAL A 1 126 ? -7.054 -0.176 13.073 1.00 93.12 126 VAL A N 1
ATOM 951 C CA . VAL A 1 126 ? -7.747 -0.989 12.062 1.00 93.12 126 VAL A CA 1
ATOM 952 C C . VAL A 1 126 ? -9.110 -1.440 12.572 1.00 93.12 126 VAL A C 1
ATOM 954 O O . VAL A 1 126 ? -10.085 -1.256 11.856 1.00 93.12 126 VAL A O 1
ATOM 957 N N . ASP A 1 127 ? -9.199 -1.957 13.797 1.00 92.81 127 ASP A N 1
ATOM 958 C CA . ASP A 1 127 ? -10.476 -2.403 14.372 1.00 92.81 127 ASP A CA 1
ATOM 959 C C . ASP A 1 127 ? -11.491 -1.253 14.521 1.00 92.81 127 ASP A C 1
ATOM 961 O O . ASP A 1 127 ? -12.695 -1.463 14.383 1.00 92.81 127 ASP A O 1
ATOM 965 N N . GLU A 1 128 ? -11.012 -0.036 14.797 1.00 93.62 128 GLU A N 1
ATOM 966 C CA . GLU A 1 128 ? -11.844 1.160 14.950 1.00 93.62 128 GLU A CA 1
ATOM 967 C C . GLU A 1 128 ? -12.336 1.718 13.605 1.00 93.62 128 GLU A C 1
ATOM 969 O O . GLU A 1 128 ? -13.508 2.064 13.473 1.00 93.62 128 GLU A O 1
ATOM 974 N N . VAL A 1 129 ? -11.451 1.813 12.608 1.00 93.44 129 VAL A N 1
ATOM 975 C CA . VAL A 1 129 ? -11.762 2.411 11.296 1.00 93.44 129 VAL A CA 1
ATOM 976 C C . VAL A 1 129 ? -12.435 1.405 10.355 1.00 93.44 129 VAL A C 1
ATOM 978 O O . VAL A 1 129 ? -13.279 1.781 9.548 1.00 93.44 129 VAL A O 1
ATOM 981 N N . LEU A 1 130 ? -12.076 0.123 10.457 1.00 92.44 130 LEU A N 1
ATOM 982 C CA . LEU A 1 130 ? -12.546 -0.973 9.608 1.00 92.44 130 LEU A CA 1
ATOM 983 C C . LEU A 1 130 ? -13.100 -2.128 10.462 1.00 92.44 130 LEU A C 1
ATOM 985 O O . LEU A 1 130 ? -12.520 -3.222 10.497 1.00 92.44 130 LEU A O 1
ATOM 989 N N . PRO A 1 131 ? -14.238 -1.929 11.151 1.00 91.06 131 PRO A N 1
ATOM 990 C CA . PRO A 1 131 ? -14.814 -2.966 11.995 1.00 91.06 131 PRO A CA 1
ATOM 991 C C . PRO A 1 131 ? -15.157 -4.219 11.176 1.00 91.06 131 PRO A C 1
ATOM 993 O O . PRO A 1 131 ? -15.822 -4.155 10.144 1.00 91.06 131 PRO A O 1
ATOM 996 N N . GLY A 1 132 ? -14.702 -5.383 11.649 1.00 88.88 132 GLY A N 1
ATOM 997 C CA . GLY A 1 132 ? -14.922 -6.677 10.988 1.00 88.88 132 GLY A CA 1
ATOM 998 C C . GLY A 1 132 ? -13.845 -7.083 9.975 1.00 88.88 132 GLY A C 1
ATOM 999 O O . GLY A 1 132 ? -13.936 -8.166 9.396 1.00 88.88 132 GLY A O 1
ATOM 1000 N N . HIS A 1 133 ? -12.807 -6.267 9.779 1.00 93.31 133 HIS A N 1
ATOM 1001 C CA . HIS A 1 133 ? -11.663 -6.626 8.944 1.00 93.31 133 HIS A CA 1
ATOM 1002 C C . HIS A 1 133 ? -10.564 -7.308 9.771 1.00 93.31 133 HIS A C 1
ATOM 1004 O O . HIS A 1 133 ? -10.155 -6.778 10.802 1.00 93.31 133 HIS A O 1
ATOM 101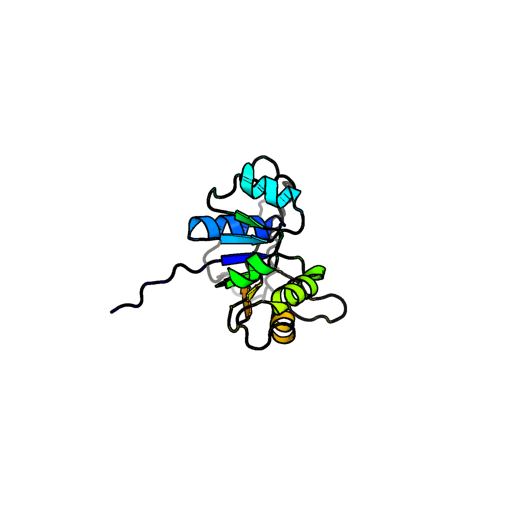0 N N . PRO A 1 134 ? -10.025 -8.463 9.336 1.00 93.06 134 PRO A N 1
ATOM 1011 C CA . PRO A 1 134 ? -8.921 -9.098 10.047 1.00 93.06 134 PRO A CA 1
ATOM 1012 C C . PRO A 1 134 ? -7.658 -8.224 10.033 1.00 93.06 134 PRO A C 1
ATOM 1014 O O . PRO A 1 134 ? -7.119 -7.924 8.965 1.00 93.06 134 PRO A O 1
ATOM 1017 N N . ALA A 1 135 ? -7.147 -7.865 11.213 1.00 91.69 135 ALA A N 1
ATOM 1018 C CA . ALA A 1 135 ? -5.905 -7.112 11.363 1.00 91.69 135 ALA A CA 1
ATOM 1019 C C . ALA A 1 135 ? -4.707 -8.041 11.642 1.00 91.69 135 ALA A C 1
ATOM 1021 O O . ALA A 1 135 ? -4.714 -8.848 12.572 1.00 91.69 135 ALA A O 1
ATOM 1022 N N . GLY A 1 136 ? -3.645 -7.902 10.851 1.00 89.69 136 GLY A N 1
ATOM 1023 C CA . GLY A 1 136 ? -2.363 -8.584 11.023 1.00 89.69 136 GLY A CA 1
ATOM 1024 C C . GLY A 1 136 ? -1.212 -7.594 11.193 1.00 89.69 136 GLY A C 1
ATOM 1025 O O . GLY A 1 136 ? -1.285 -6.447 10.759 1.00 89.69 136 GLY A O 1
ATOM 1026 N N . ILE A 1 137 ? -0.116 -8.035 11.810 1.00 88.00 137 ILE A N 1
ATOM 1027 C CA . ILE A 1 137 ? 1.105 -7.232 11.958 1.00 88.00 137 ILE A CA 1
ATOM 1028 C C . ILE A 1 137 ? 2.281 -8.043 11.427 1.00 88.00 137 ILE A C 1
ATOM 1030 O O . ILE A 1 137 ? 2.503 -9.175 11.854 1.00 88.00 137 ILE A O 1
ATOM 1034 N N . LEU A 1 138 ? 3.069 -7.445 10.535 1.00 84.31 138 LEU A N 1
ATOM 1035 C CA . LEU A 1 138 ? 4.341 -8.006 10.099 1.00 84.31 138 LEU A CA 1
ATOM 1036 C C . LEU A 1 138 ? 5.485 -7.269 10.798 1.00 84.31 138 LEU A C 1
ATOM 1038 O O . LEU A 1 138 ? 5.971 -6.234 10.339 1.00 84.31 138 LEU A O 1
ATOM 1042 N N . ALA A 1 139 ? 5.932 -7.826 11.922 1.00 70.75 139 ALA A N 1
ATOM 1043 C CA . ALA A 1 139 ? 7.087 -7.330 12.654 1.00 70.75 139 ALA A CA 1
ATOM 1044 C C . ALA A 1 139 ? 8.316 -8.196 12.348 1.00 70.75 139 ALA A C 1
ATOM 1046 O O . ALA A 1 139 ? 8.413 -9.339 12.782 1.00 70.75 139 ALA A O 1
ATOM 1047 N N . ALA A 1 140 ? 9.283 -7.629 11.629 1.00 60.44 140 ALA A N 1
ATOM 1048 C CA . ALA A 1 140 ? 10.625 -8.194 11.495 1.00 60.44 140 ALA A CA 1
ATOM 1049 C C . ALA A 1 140 ? 11.656 -7.241 12.131 1.00 60.44 140 ALA A C 1
ATOM 1051 O O . ALA A 1 140 ? 11.406 -6.029 12.189 1.00 60.44 140 ALA A O 1
ATOM 1052 N N . PRO A 1 141 ? 12.819 -7.722 12.606 1.00 48.00 141 PRO A N 1
ATOM 1053 C CA . PRO A 1 141 ? 13.938 -6.863 12.986 1.00 48.00 141 PRO A CA 1
ATOM 1054 C C . PRO A 1 141 ? 14.516 -6.183 11.734 1.00 48.00 141 PRO A C 1
ATOM 1056 O O . PRO A 1 141 ? 15.481 -6.633 11.131 1.00 48.00 141 PRO A O 1
ATOM 1059 N N . THR A 1 142 ? 13.878 -5.098 11.313 1.00 48.88 142 THR A N 1
ATOM 1060 C CA . THR A 1 142 ? 14.315 -4.233 10.222 1.00 48.88 142 THR A CA 1
ATOM 1061 C C . THR A 1 142 ? 15.064 -3.049 10.819 1.00 48.88 142 THR A C 1
ATOM 1063 O O . THR A 1 142 ? 14.467 -2.175 11.449 1.00 48.88 142 THR A O 1
ATOM 1066 N N . SER A 1 143 ? 16.388 -3.040 10.682 1.00 44.72 143 SER A N 1
ATOM 1067 C CA . SER A 1 143 ? 17.176 -1.829 10.911 1.00 44.72 143 SER A CA 1
ATOM 1068 C C . SER A 1 143 ? 16.932 -0.875 9.734 1.00 44.72 143 SER A C 1
ATOM 1070 O O . SER A 1 143 ? 17.046 -1.324 8.591 1.00 44.72 143 SER A O 1
ATOM 1072 N N . PRO A 1 144 ? 16.614 0.416 9.951 1.00 35.81 144 PRO A N 1
ATOM 1073 C CA . PRO A 1 144 ? 16.777 1.400 8.888 1.00 35.81 144 PRO A CA 1
ATOM 1074 C C . PRO A 1 144 ? 18.256 1.382 8.481 1.00 35.81 144 PRO A C 1
ATOM 1076 O O . PRO A 1 144 ? 19.112 1.220 9.349 1.00 35.81 144 PRO A O 1
ATOM 1079 N N . ALA A 1 145 ? 18.520 1.435 7.175 1.00 40.00 145 ALA A N 1
ATOM 1080 C CA . ALA A 1 145 ? 19.830 1.475 6.523 1.00 40.00 145 ALA A CA 1
ATOM 1081 C C . ALA A 1 145 ? 21.052 1.524 7.467 1.00 40.00 145 ALA A C 1
ATOM 1083 O O . ALA A 1 145 ? 21.288 2.496 8.183 1.00 40.00 145 ALA A O 1
ATOM 1084 N N . ARG A 1 146 ? 21.848 0.452 7.432 1.00 34.78 146 ARG A N 1
ATOM 1085 C CA . ARG A 1 146 ? 23.175 0.322 8.048 1.00 34.78 146 ARG A CA 1
ATOM 1086 C C . ARG A 1 146 ? 23.978 1.629 7.923 1.00 34.78 146 ARG A C 1
ATOM 1088 O O . ARG A 1 146 ? 24.537 1.910 6.869 1.00 34.78 146 ARG A O 1
ATOM 1095 N N . SER A 1 147 ? 24.108 2.378 9.019 1.00 30.44 147 SER A N 1
ATOM 1096 C CA . SER A 1 147 ? 25.216 3.326 9.180 1.00 30.44 147 SER A CA 1
ATOM 1097 C C . SER A 1 147 ? 26.529 2.535 9.055 1.00 30.44 147 SER A C 1
ATOM 1099 O O . SER A 1 147 ? 26.686 1.533 9.762 1.00 30.44 147 SER A O 1
ATOM 1101 N N . PRO A 1 148 ? 27.488 2.921 8.191 1.00 39.47 148 PRO A N 1
ATOM 1102 C CA . PRO A 1 148 ? 28.723 2.158 8.009 1.00 39.47 148 PRO A CA 1
ATOM 1103 C C . PRO A 1 148 ? 29.676 2.145 9.216 1.00 39.47 148 PRO A C 1
ATOM 1105 O O . PRO A 1 148 ? 30.759 1.580 9.103 1.00 39.47 148 PRO A O 1
ATOM 1108 N N . ARG A 1 149 ? 29.342 2.746 10.367 1.00 36.66 149 ARG A N 1
ATOM 1109 C CA . ARG A 1 149 ? 30.234 2.763 11.540 1.00 36.66 149 ARG A CA 1
ATOM 1110 C C . ARG A 1 149 ? 29.477 2.583 12.846 1.00 36.66 149 ARG A C 1
ATOM 1112 O O . ARG A 1 149 ? 29.091 3.548 13.492 1.00 36.66 149 ARG A O 1
ATOM 1119 N N . ALA A 1 150 ? 29.343 1.332 13.265 1.00 36.06 150 ALA A N 1
ATOM 1120 C CA . ALA A 1 150 ? 29.292 0.973 14.677 1.00 36.06 150 ALA A CA 1
ATOM 1121 C C . ALA A 1 150 ? 29.641 -0.513 14.833 1.00 36.06 150 ALA A C 1
ATOM 1123 O O . ALA A 1 150 ? 28.788 -1.346 15.129 1.00 36.06 150 ALA A O 1
ATOM 1124 N N . THR A 1 151 ? 30.917 -0.863 14.671 1.00 38.41 151 THR A N 1
ATOM 1125 C CA . THR A 1 151 ? 31.482 -2.026 15.366 1.00 38.41 151 THR A CA 1
ATOM 1126 C C . THR A 1 151 ? 31.481 -1.713 16.860 1.00 38.41 151 THR A C 1
ATOM 1128 O O . THR A 1 151 ? 32.492 -1.320 17.434 1.00 38.41 151 THR A O 1
ATOM 1131 N N . ARG A 1 152 ? 30.315 -1.813 17.501 1.00 32.00 152 ARG A N 1
ATOM 1132 C CA . ARG A 1 152 ? 30.253 -1.935 18.954 1.00 32.00 152 ARG A CA 1
ATOM 1133 C C . ARG A 1 152 ? 30.346 -3.426 19.271 1.00 32.00 152 ARG A C 1
ATOM 1135 O O . ARG A 1 152 ? 29.465 -4.169 18.832 1.00 32.00 152 ARG A O 1
ATOM 1142 N N . PRO A 1 153 ? 31.390 -3.890 19.980 1.00 36.81 153 PRO A N 1
ATOM 1143 C CA . PRO A 1 153 ? 31.434 -5.272 20.426 1.00 36.81 153 PRO A CA 1
ATOM 1144 C C . PRO A 1 153 ? 30.207 -5.522 21.303 1.00 36.81 153 PRO A C 1
ATOM 1146 O O . PRO A 1 153 ? 29.820 -4.675 22.116 1.00 36.81 153 PRO A O 1
ATOM 1149 N N . ARG A 1 154 ? 29.549 -6.662 21.074 1.00 34.69 154 ARG A N 1
ATOM 1150 C CA . ARG A 1 154 ? 28.386 -7.101 21.847 1.00 34.69 154 ARG A CA 1
ATOM 1151 C C . ARG A 1 154 ? 28.762 -7.049 23.327 1.00 34.69 154 ARG A C 1
ATOM 1153 O O . ARG A 1 154 ? 29.665 -7.755 23.761 1.00 34.69 154 ARG A O 1
ATOM 1160 N N . ARG A 1 155 ? 28.102 -6.179 24.092 1.00 34.84 155 ARG A N 1
ATOM 1161 C CA . ARG A 1 155 ? 28.272 -6.115 25.544 1.00 34.84 155 ARG A CA 1
ATOM 1162 C C . ARG A 1 155 ? 27.664 -7.396 26.109 1.00 34.84 155 ARG A C 1
ATOM 1164 O O . ARG A 1 155 ? 26.444 -7.542 26.094 1.00 34.84 155 ARG A O 1
ATOM 1171 N N . CYS A 1 156 ? 28.503 -8.332 26.546 1.00 33.91 156 CYS A N 1
ATOM 1172 C CA . CYS A 1 156 ? 28.046 -9.452 27.356 1.00 33.91 156 CYS A CA 1
ATOM 1173 C C . CYS A 1 156 ? 27.385 -8.884 28.614 1.00 33.91 156 CYS A C 1
ATOM 1175 O O . CYS A 1 156 ? 27.938 -8.008 29.285 1.00 33.91 156 CYS A O 1
ATOM 1177 N N . TRP A 1 157 ? 26.168 -9.341 28.885 1.00 31.25 157 TRP A N 1
ATOM 1178 C CA . TRP A 1 157 ? 25.481 -9.062 30.137 1.00 31.25 157 TRP A CA 1
ATOM 1179 C C . TRP A 1 157 ? 26.339 -9.611 31.290 1.00 31.25 157 TRP A C 1
ATOM 1181 O O . TRP A 1 157 ? 26.827 -10.738 31.170 1.00 31.25 157 TRP A O 1
ATOM 1191 N N . PRO A 1 158 ? 26.576 -8.857 32.378 1.00 34.22 158 PRO A N 1
ATOM 1192 C CA . PRO A 1 158 ? 27.304 -9.394 33.518 1.00 34.22 158 PRO A CA 1
ATOM 1193 C C . PRO A 1 158 ? 26.491 -10.536 34.138 1.00 34.22 158 PRO A C 1
ATOM 1195 O O . PRO A 1 158 ? 25.377 -10.338 34.618 1.00 34.22 158 PRO A O 1
ATOM 1198 N N . CYS A 1 159 ? 27.050 -11.745 34.083 1.00 36.94 159 CYS A N 1
ATOM 1199 C CA . CYS A 1 159 ? 26.531 -12.908 34.787 1.00 36.94 159 CYS A CA 1
ATOM 1200 C C . CYS A 1 159 ? 26.794 -12.706 36.292 1.00 36.94 159 CYS A C 1
ATOM 1202 O O . CYS A 1 159 ? 27.943 -12.431 36.652 1.00 36.94 159 CYS A O 1
ATOM 1204 N N . PRO A 1 160 ? 25.789 -12.794 37.181 1.00 39.59 160 PRO A N 1
ATOM 1205 C CA . PRO A 1 160 ? 26.025 -12.689 38.615 1.00 39.59 160 PRO A CA 1
ATOM 1206 C C . PRO A 1 160 ? 26.840 -13.903 39.088 1.00 39.59 160 PRO A C 1
ATOM 1208 O O . PRO A 1 160 ? 26.369 -15.037 39.057 1.00 39.59 160 PRO A O 1
ATOM 1211 N N . THR A 1 161 ? 28.084 -13.681 39.511 1.00 42.41 161 THR A N 1
ATOM 1212 C CA . THR A 1 161 ? 28.938 -14.731 40.079 1.00 42.41 161 THR A CA 1
ATOM 1213 C C . THR A 1 161 ? 28.479 -15.077 41.492 1.00 42.41 161 THR A C 1
ATOM 1215 O O . THR A 1 161 ? 28.731 -14.318 42.425 1.00 42.41 161 THR A O 1
ATOM 1218 N N . SER A 1 162 ? 27.852 -16.240 41.669 1.00 36.28 162 SER A N 1
ATOM 1219 C CA . SER A 1 162 ? 27.766 -16.898 42.975 1.00 36.28 162 SER A CA 1
ATOM 1220 C C . SER A 1 162 ? 29.044 -17.708 43.215 1.00 36.28 162 SER A C 1
ATOM 1222 O O . SER A 1 162 ? 29.343 -18.644 42.473 1.00 36.28 162 SER A O 1
ATOM 1224 N N . THR A 1 163 ? 29.811 -17.351 44.239 1.00 36.03 163 THR A N 1
ATOM 1225 C CA . THR A 1 163 ? 31.027 -18.054 44.665 1.00 36.03 163 THR A CA 1
ATOM 1226 C C . THR A 1 163 ? 30.681 -19.357 45.393 1.00 36.03 163 THR A C 1
ATOM 1228 O O . THR A 1 163 ? 30.010 -19.350 46.420 1.00 36.03 163 THR A O 1
ATOM 1231 N N . SER A 1 164 ? 31.175 -20.485 44.877 1.00 36.59 164 SER A N 1
ATOM 1232 C CA . SER A 1 164 ? 31.201 -21.791 45.555 1.00 36.59 164 SER A CA 1
ATOM 1233 C C . SER A 1 164 ? 32.661 -22.160 45.880 1.00 36.59 164 SER A C 1
ATOM 1235 O O . SER A 1 164 ? 33.523 -21.913 45.034 1.00 36.59 164 SER A O 1
ATOM 1237 N N . PRO A 1 165 ? 32.992 -22.758 47.048 1.00 39.31 165 PRO A N 1
ATOM 1238 C CA . PRO A 1 165 ? 34.379 -22.942 47.499 1.00 39.31 165 PRO A CA 1
ATOM 1239 C C . PRO A 1 165 ? 35.117 -24.141 46.880 1.00 39.31 165 PRO A C 1
ATOM 1241 O O . PRO A 1 165 ? 36.173 -24.530 47.371 1.00 39.31 165 PRO A O 1
ATOM 1244 N N . ARG A 1 166 ? 34.585 -24.778 45.832 1.00 39.50 166 ARG A N 1
ATOM 1245 C CA . ARG A 1 166 ? 35.238 -25.924 45.180 1.00 39.50 166 ARG A CA 1
ATOM 1246 C C . ARG A 1 166 ? 35.502 -25.608 43.715 1.00 39.50 166 ARG A C 1
ATOM 1248 O O . ARG A 1 166 ? 34.575 -25.442 42.931 1.00 39.50 166 ARG A O 1
ATOM 1255 N N . GLY A 1 167 ? 36.787 -25.492 43.380 1.00 44.53 167 GLY A N 1
ATOM 1256 C CA . GLY A 1 167 ? 37.285 -25.131 42.058 1.00 44.53 167 GLY A CA 1
ATOM 1257 C C . GLY A 1 167 ? 36.818 -26.088 40.965 1.00 44.53 167 GLY A C 1
ATOM 1258 O O . GLY A 1 167 ? 37.391 -27.151 40.773 1.00 44.53 167 GLY A O 1
ATOM 1259 N N . SER A 1 168 ? 35.777 -25.685 40.244 1.00 38.75 168 SER A N 1
ATOM 1260 C CA . SER A 1 168 ? 35.568 -25.951 38.818 1.00 38.75 168 SER A CA 1
ATOM 1261 C C . SER A 1 168 ? 34.456 -25.013 38.340 1.00 38.75 168 SER A C 1
ATOM 1263 O O . SER A 1 168 ? 33.309 -25.110 38.766 1.00 38.75 168 SER A O 1
ATOM 1265 N N . GLN A 1 169 ? 34.807 -24.027 37.514 1.00 40.38 169 GLN A N 1
ATOM 1266 C CA . GLN A 1 169 ? 33.826 -23.153 36.873 1.00 40.38 169 GLN A CA 1
ATOM 1267 C C . GLN A 1 169 ? 33.398 -23.817 35.565 1.00 40.38 169 GLN A C 1
ATOM 1269 O O . GLN A 1 169 ? 34.199 -23.927 34.641 1.00 40.38 169 GLN A O 1
ATOM 1274 N N . SER A 1 170 ? 32.142 -24.252 35.471 1.00 35.50 170 SER A N 1
ATOM 1275 C CA . SER A 1 170 ? 31.504 -24.492 34.176 1.00 35.50 170 SER A CA 1
ATOM 1276 C C . SER A 1 170 ? 30.325 -23.531 34.041 1.00 35.50 170 SER A C 1
ATOM 1278 O O . SER A 1 170 ? 29.357 -23.590 34.793 1.00 35.50 170 SER A O 1
ATOM 1280 N N . CYS A 1 171 ? 30.455 -22.583 33.114 1.00 38.88 171 CYS A N 1
ATOM 1281 C CA . CYS A 1 171 ? 29.354 -21.754 32.641 1.00 38.88 171 CYS A CA 1
ATOM 1282 C C . CYS A 1 171 ? 28.806 -22.417 31.379 1.00 38.88 171 CYS A C 1
ATOM 1284 O O . CYS A 1 171 ? 29.329 -22.211 30.287 1.00 38.88 171 CYS A O 1
ATOM 1286 N N . SER A 1 172 ? 27.769 -23.234 31.514 1.00 35.91 172 SER A N 1
ATOM 1287 C CA . SER A 1 172 ? 27.014 -23.736 30.368 1.00 35.91 172 SER A CA 1
ATOM 1288 C C . SER A 1 172 ? 25.879 -22.764 30.043 1.00 35.91 172 SER A C 1
ATOM 1290 O O . SER A 1 172 ? 24.864 -22.730 30.735 1.00 35.91 172 SER A O 1
ATOM 1292 N N . ALA A 1 173 ? 26.049 -21.967 28.987 1.00 40.91 173 ALA A N 1
ATOM 1293 C CA . ALA A 1 173 ? 24.935 -21.289 28.328 1.00 40.91 173 ALA A CA 1
ATOM 1294 C C . ALA A 1 173 ? 24.135 -22.315 27.497 1.00 40.91 173 ALA A C 1
ATOM 1296 O O . ALA A 1 173 ? 24.746 -23.203 26.890 1.00 40.91 173 ALA A O 1
ATOM 1297 N N . PRO A 1 174 ? 22.797 -22.214 27.402 1.00 32.28 174 PRO A N 1
ATOM 1298 C CA . PRO A 1 174 ? 22.058 -22.986 26.416 1.00 32.28 174 PRO A CA 1
ATOM 1299 C C . PRO A 1 174 ? 22.441 -22.467 25.025 1.00 32.28 174 PRO A C 1
ATOM 1301 O O . PRO A 1 174 ? 22.149 -21.326 24.673 1.00 32.28 174 PRO A O 1
ATOM 1304 N N . GLY A 1 175 ? 23.141 -23.304 24.257 1.00 46.44 175 GLY A N 1
ATOM 1305 C CA . GLY A 1 175 ? 23.589 -22.986 22.901 1.00 46.44 175 GLY A CA 1
ATOM 1306 C C . GLY A 1 175 ? 25.066 -22.606 22.775 1.00 46.44 175 GLY A C 1
ATOM 1307 O O . GLY A 1 175 ? 25.367 -21.560 22.224 1.00 46.44 175 GLY A O 1
ATOM 1308 N N . GLY A 1 176 ? 25.986 -23.446 23.261 1.00 37.28 176 GLY A N 1
ATOM 1309 C CA . GLY A 1 176 ? 27.252 -23.773 22.576 1.00 37.28 176 GLY A CA 1
ATOM 1310 C C . GLY A 1 176 ? 28.210 -22.666 22.099 1.00 37.28 176 GLY A C 1
ATOM 1311 O O . GLY A 1 176 ? 29.066 -22.966 21.273 1.00 37.28 176 GLY A O 1
ATOM 1312 N N . PHE A 1 177 ? 28.127 -21.424 22.577 1.00 36.56 177 PHE A N 1
ATOM 1313 C CA . PHE A 1 177 ? 29.066 -20.363 22.197 1.00 36.56 177 PHE A CA 1
ATOM 1314 C C . PHE A 1 177 ? 30.034 -20.051 23.342 1.00 36.56 177 PHE A C 1
ATOM 1316 O O . PHE A 1 177 ? 29.653 -19.488 24.366 1.00 36.56 177 PHE A O 1
ATOM 1323 N N . ALA A 1 178 ? 31.302 -20.420 23.152 1.00 36.53 178 ALA A N 1
ATOM 1324 C CA . ALA A 1 178 ? 32.393 -20.071 24.051 1.00 36.53 178 ALA A CA 1
ATOM 1325 C C . ALA A 1 178 ? 32.819 -18.610 23.823 1.00 36.53 178 ALA A C 1
ATOM 1327 O O . ALA A 1 178 ? 33.218 -18.235 22.721 1.00 36.53 178 ALA A O 1
ATOM 1328 N N . CYS A 1 179 ? 32.752 -17.781 24.866 1.00 37.81 179 CYS A N 1
ATOM 1329 C CA . CYS A 1 179 ? 33.413 -16.478 24.886 1.00 37.81 179 CYS A CA 1
ATOM 1330 C C . CYS A 1 179 ? 34.860 -16.670 25.350 1.00 37.81 179 CYS A C 1
ATOM 1332 O O . CYS A 1 179 ? 35.090 -17.027 26.503 1.00 37.81 179 CYS A O 1
ATOM 1334 N N . THR A 1 180 ? 35.836 -16.419 24.480 1.00 41.16 180 THR A N 1
ATOM 1335 C CA . THR A 1 180 ? 37.234 -16.268 24.896 1.00 41.16 180 THR A CA 1
ATOM 1336 C C . THR A 1 180 ? 37.443 -14.882 25.520 1.00 41.16 180 THR A C 1
ATOM 1338 O O . THR A 1 180 ? 36.957 -13.888 24.972 1.00 41.16 180 THR A O 1
ATOM 1341 N N . PRO A 1 181 ? 38.127 -14.779 26.674 1.00 39.16 181 PRO A N 1
ATOM 1342 C CA . PRO A 1 181 ? 38.466 -13.488 27.263 1.00 39.16 181 PRO A CA 1
ATOM 1343 C 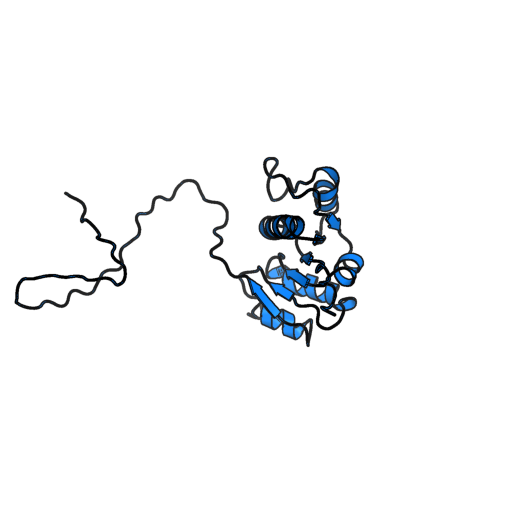C . PRO A 1 181 ? 39.531 -12.771 26.412 1.00 39.16 181 PRO A C 1
ATOM 1345 O O . PRO A 1 181 ? 40.355 -13.440 25.784 1.00 39.16 181 PRO A O 1
ATOM 1348 N N . PRO A 1 182 ? 39.541 -11.426 26.378 1.00 36.69 182 PRO A N 1
ATOM 1349 C CA . PRO A 1 182 ? 40.615 -10.682 25.734 1.00 36.69 182 PRO A CA 1
ATOM 1350 C C . PRO A 1 182 ? 41.920 -10.876 26.517 1.00 36.69 182 PRO A C 1
ATOM 1352 O O . PRO A 1 182 ? 41.953 -10.690 27.734 1.00 36.69 182 PRO A O 1
ATOM 1355 N N . THR A 1 183 ? 42.982 -11.261 25.815 1.00 41.28 183 THR A N 1
ATOM 1356 C CA . THR A 1 183 ? 44.356 -11.232 26.319 1.00 41.28 183 THR A CA 1
ATOM 1357 C C . THR A 1 183 ? 44.781 -9.780 26.529 1.00 41.28 183 THR A C 1
ATOM 1359 O O . THR A 1 183 ? 44.482 -8.927 25.691 1.00 41.28 183 THR A O 1
ATOM 1362 N N . THR A 1 184 ? 45.419 -9.524 27.668 1.00 45.53 184 THR A N 1
ATOM 1363 C CA . THR A 1 184 ? 45.966 -8.228 28.089 1.00 45.53 184 THR A CA 1
ATOM 1364 C C . THR A 1 184 ? 46.978 -7.661 27.103 1.00 45.53 184 THR A C 1
ATOM 1366 O O . THR A 1 184 ? 47.730 -8.469 26.510 1.00 45.53 184 THR A O 1
#

Organism: Mycobacterium xenopi (NCBI:txid1789)

Secondary structure (DSSP, 8-state):
-PPP---PPEEEE--SHHHHHHHHHHHTTS-EEEE-S-HHHHHHHHHHS--HHHH-TTPPPPTTEEEES-HHHHHHH-SEEEE-S-GGGHHHHHHHHHTTPPTT--EEE---SB-TTT--BHHHHHHHHSTTPPEEE------SS--S----------------SSS------SS----PPPP-

Foldseek 3Di:
DPPDPPFFEEEFEELAPVSQVVQLVVLVRGQYEYAYQDPVQQCCCQPVQDRCVHNNDPDHGHNNYHYDNDLLCRQVRHLEYEYPDEQQCLLVSLLSNLVRHDAQHAYEYAYDAAHPPPRHDSQVSCCVRRPRHHYHYDDDPDDDDDPPDDPPPPPDDDDDDDDDPDDDDDDDDPDDDDDDDDDD

Nearest PDB structures (foldseek):
  3k96-assembly1_B  TM=9.188E-01  e=6.340E-11  Coxiella burnetii RSA 493
  6e90-assembly2_B  TM=8.909E-01  e=2.375E-11  Homo sapiens
  6e8y-assembly1_A  TM=8.949E-01  e=5.562E-11  Homo sapiens
  6e90-assembly1_A  TM=8.745E-01  e=2.375E-11  Homo sapiens
  6e90-assembly2_D-2  TM=8.370E-01  e=3.050E-10  Homo sapiens

pLDDT: mean 78.48, std 23.99, range [30.44, 97.94]

Solvent-accessible surface area (backbone atoms only — not comparable to full-atom values): 11102 Å² total; per-residue (Å²): 130,82,76,79,80,73,80,66,28,38,23,25,40,26,64,41,50,66,20,46,51,51,36,30,59,46,17,76,78,39,58,22,40,30,36,21,91,46,66,67,54,22,45,35,25,58,73,68,22,26,43,50,92,54,59,35,89,83,48,77,47,37,84,64,30,39,45,35,71,52,56,68,62,46,26,71,56,37,55,31,38,34,39,31,39,59,50,88,52,37,64,63,56,50,51,64,34,48,78,60,44,60,84,62,41,32,39,32,35,58,60,88,58,49,33,80,94,73,67,40,44,63,59,57,50,41,48,70,67,40,70,78,34,51,66,45,74,58,86,72,97,71,74,78,78,83,70,96,79,73,93,66,78,82,78,75,76,85,74,85,84,79,88,70,98,65,98,72,92,80,87,81,65,96,75,87,73,82,82,80,79,84,80,131

Mean predicted aligned error: 12.93 Å

InterPro domains:
  IPR006168 Glycerol-3-phosphate dehydrogenase, NAD-dependent [PR00077] (12-29)
  IPR006168 Glycerol-3-phosphate dehydrogenase, NAD-dependent [PR00077] (62-89)
  IPR011128 Glycerol-3-phosphate dehydrogenase, NAD-dependent, N-terminal [PF01210] (9-142)
  IPR036291 NAD(P)-binding domain superfamily [SSF51735] (8-143)

Radius of gyration: 22.99 Å; Cα contacts (8 Å, |Δi|>4): 285; chains: 1; bounding box: 62×42×64 Å